Protein 2DDU (pdb70)

CATH classification: 2.10.25.10 (+1 more: 2.60.120.260)

Organism: Mus musculus (NCBI:txid10090)

Solvent-accessible surface area: 14458 Å² total; per-residue (Å²): 147,108,14,138,69,35,39,0,0,3,0,50,0,19,4,32,94,42,84,144,52,30,67,102,2,24,0,38,0,24,27,0,54,82,35,32,178,45,69,136,48,4,55,148,14,11,31,26,58,32,92,48,196,59,11,94,56,160,85,66,98,12,34,45,32,5,26,20,36,4,13,30,22,59,124,142,29,69,24,26,15,24,5,25,198,82,11,24,81,58,128,5,138,38,78,41,36,22,148,109,49,115,54,25,58,83,13,66,70,55,1,63,69,7,50,75,46,0,24,9,18,4,13,2,58,84,15,92,20,132,40,45,178,41,55,81,78,41,190,36,17,2,77,35,90,89,125,40,112,44,68,9,104,10,92,1,78,37,206,56,20,122,20,20,117,56,36,8,18,14,84,26,13,82,15,4,33,88,15,54,55,44,106,0,0,15,0,58,15,70,1,52,7,2,0,32,0,32,13,0,25,0,134,103,2,94,24,0,41,0,50,0,6,0,0,7,118,123,55,44,156,66,0,56,105,5,165,44,147,26,1,2,0,0,0,1,17,0,57,19,22,19,26,76,23,64,96,26,84,82,4,53,26,70,62,21,24,97,48,83,84,15,59,7,116,10,48,194,97,0,64,30,74,32,0,0,0,3,0,4,3,6,42,51,2,74,121,6,0,22,0,0,0,0,13,0,46,0,15,148,149

B-factor: mean 50.89, std 20.88, range [16.43, 87.49]

Structure (mmCIF, N/CA/C/O backbone):
data_2DDU
#
_entry.id   2DDU
#
_cell.length_a   129.932
_cell.length_b   129.932
_cell.length_c   122.485
_cell.angle_alpha   90.00
_cell.angle_beta   90.00
_cell.angle_gamma   120.00
#
_symmetry.space_group_name_H-M   'H 3 2'
#
loop_
_entity.id
_entity.type
_entity.pdbx_description
1 polymer reelin
2 non-polymer 'CALCIUM ION'
3 non-polymer 'CHLORIDE ION'
4 non-polymer 'MAGNESIUM ION'
5 water water
#
loop_
_atom_site.group_PDB
_atom_site.id
_atom_site.type_symbol
_atom_site.label_atom_id
_atom_site.label_alt_id
_atom_site.label_comp_id
_atom_site.label_asym_id
_atom_site.label_entity_id
_atom_site.label_seq_id
_atom_site.pdbx_PDB_ins_code
_atom_site.Cartn_x
_atom_site.Cartn_y
_atom_site.Cartn_z
_atom_site.occupancy
_atom_site.B_iso_or_equiv
_atom_site.auth_seq_id
_atom_site.auth_comp_id
_atom_site.auth_asym_id
_atom_site.auth_atom_id
_atom_site.pdbx_PDB_model_num
ATOM 1 N N . LEU A 1 75 ? 1.023 11.621 6.148 1.00 84.00 1294 LEU A N 1
ATOM 2 C CA . LEU A 1 75 ? 0.630 12.390 4.926 1.00 84.03 1294 LEU A CA 1
ATOM 3 C C . LEU A 1 75 ? 1.800 13.148 4.300 1.00 83.90 1294 LEU A C 1
ATOM 4 O O . LEU A 1 75 ? 2.662 13.670 5.005 1.00 83.82 1294 LEU A O 1
ATOM 9 N N . THR A 1 76 ? 1.809 13.203 2.970 1.00 83.87 1295 THR A N 1
ATOM 10 C CA . THR A 1 76 ? 2.842 13.914 2.213 1.00 83.78 1295 THR A CA 1
ATOM 11 C C . THR A 1 76 ? 2.548 15.413 2.147 1.00 83.65 1295 THR A C 1
ATOM 12 O O . THR A 1 76 ? 1.412 15.824 1.896 1.00 83.75 1295 THR A O 1
ATOM 16 N N . LEU A 1 77 ? 3.582 16.217 2.381 1.00 83.44 1296 LEU A N 1
ATOM 17 C CA . LEU A 1 77 ? 3.455 17.672 2.456 1.00 83.14 1296 LEU A CA 1
ATOM 18 C C . LEU A 1 77 ? 4.412 18.367 1.500 1.00 82.77 1296 LEU A C 1
ATOM 19 O O . LEU A 1 77 ? 5.543 17.918 1.311 1.00 82.83 1296 LEU A O 1
ATOM 24 N N . LYS A 1 78 ? 3.957 19.468 0.908 1.00 82.32 1297 LYS A N 1
ATOM 25 C CA . LYS A 1 78 ? 4.822 20.335 0.102 1.00 81.96 1297 LYS A CA 1
ATOM 26 C C . LYS A 1 78 ? 5.037 21.658 0.842 1.00 81.38 1297 LYS A C 1
ATOM 27 O O . LYS A 1 78 ? 4.176 22.062 1.620 1.00 81.53 1297 LYS A O 1
ATOM 33 N N . PRO A 1 79 ? 6.183 22.333 0.608 1.00 80.68 1298 PRO A N 1
ATOM 34 C CA . PRO A 1 79 ? 6.586 23.509 1.389 1.00 80.00 1298 PRO A CA 1
ATOM 35 C C . PRO A 1 79 ? 5.454 24.447 1.831 1.00 79.28 1298 PRO A C 1
ATOM 36 O O . PRO A 1 79 ? 5.031 24.378 2.983 1.00 79.34 1298 PRO A O 1
ATOM 40 N N . GLY A 1 80 ? 4.959 25.299 0.936 1.00 78.45 1299 GLY A N 1
ATOM 41 C CA . GLY A 1 80 ? 4.000 26.349 1.314 1.00 77.00 1299 GLY A CA 1
ATOM 42 C C . GLY A 1 80 ? 2.619 25.906 1.776 1.00 75.98 1299 GLY A C 1
ATOM 43 O O . GLY A 1 80 ? 1.693 26.718 1.834 1.00 75.86 1299 GLY A O 1
ATOM 44 N N . TYR A 1 81 ? 2.482 24.621 2.103 1.00 75.00 1300 TYR A N 1
ATOM 45 C CA . TYR A 1 81 ? 1.240 24.054 2.625 1.00 74.09 1300 TYR A CA 1
ATOM 46 C C . TYR A 1 81 ? 0.875 24.660 3.975 1.00 73.34 1300 TYR A C 1
ATOM 47 O O . TYR A 1 81 ? 1.651 25.410 4.565 1.00 73.24 1300 TYR A O 1
ATOM 56 N N . VAL A 1 82 ? -0.307 24.315 4.467 1.00 72.42 1301 VAL A N 1
ATOM 57 C CA . VAL A 1 82 ? -0.823 24.924 5.675 1.00 71.66 1301 VAL A CA 1
ATOM 58 C C . VAL A 1 82 ? -1.442 23.889 6.620 1.00 71.27 1301 VAL A C 1
ATOM 59 O O . VAL A 1 82 ? -2.152 22.979 6.188 1.00 71.09 1301 VAL A O 1
ATOM 63 N N . LEU A 1 83 ? -1.135 24.029 7.908 1.00 70.64 1302 LEU A N 1
ATOM 64 C CA . LEU A 1 83 ? -1.680 23.182 8.963 1.00 70.14 1302 LEU A CA 1
ATOM 65 C C . LEU A 1 83 ? -2.654 24.012 9.803 1.00 70.14 1302 LEU A C 1
ATOM 66 O O . LEU A 1 83 ? -2.287 25.067 10.328 1.00 69.95 1302 LEU A O 1
ATOM 71 N N . GLN A 1 84 ? -3.892 23.535 9.924 1.00 70.16 1303 GLN A N 1
ATOM 72 C CA . GLN A 1 84 ? -4.935 24.254 10.665 1.00 70.52 1303 GLN A CA 1
ATOM 73 C C . GLN A 1 84 ? -5.673 23.367 11.665 1.00 70.92 1303 GLN A C 1
ATOM 74 O O . GLN A 1 84 ? -5.866 22.180 11.413 1.00 70.84 1303 GLN A O 1
ATOM 80 N N . PHE A 1 85 ? -6.079 23.959 12.790 1.00 71.50 1304 PHE A N 1
ATOM 81 C CA . PHE A 1 85 ? -6.887 23.284 13.822 1.00 72.15 1304 PHE A CA 1
ATOM 82 C C . PHE A 1 85 ? -7.479 24.275 14.826 1.00 72.94 1304 PHE A C 1
ATOM 83 O O . PHE A 1 85 ? -7.091 25.446 14.852 1.00 72.96 1304 PHE A O 1
ATOM 91 N N . LYS A 1 86 ? -8.421 23.798 15.640 1.00 73.88 1305 LYS A N 1
ATOM 92 C CA . LYS A 1 86 ? -8.991 24.585 16.740 1.00 74.87 1305 LYS A CA 1
ATOM 93 C C . LYS A 1 86 ? -8.602 23.924 18.062 1.00 75.58 1305 LYS A C 1
ATOM 94 O O . LYS A 1 86 ? -8.374 22.713 18.109 1.00 75.63 1305 LYS A O 1
ATOM 100 N N . LEU A 1 87 ? -8.526 24.717 19.130 1.00 76.61 1306 LEU A N 1
ATOM 101 C CA . LEU A 1 87 ? -8.092 24.210 20.432 1.00 77.58 130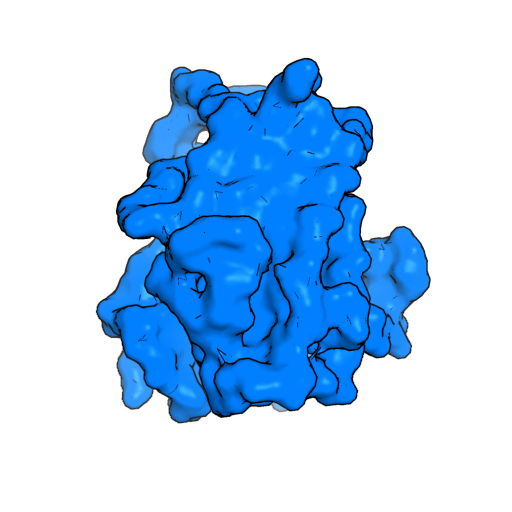6 LEU A CA 1
ATOM 102 C C . LEU A 1 87 ? -8.811 24.875 21.610 1.00 78.38 1306 LEU A C 1
ATOM 103 O O . LEU A 1 87 ? -8.863 26.107 21.712 1.00 78.53 1306 LEU A O 1
ATOM 108 N N . ASN A 1 88 ? -9.365 24.042 22.488 1.00 79.35 1307 ASN A N 1
ATOM 109 C CA . ASN A 1 88 ? -9.903 24.473 23.780 1.00 80.20 1307 ASN A CA 1
ATOM 110 C C . ASN A 1 88 ? -9.507 23.423 24.812 1.00 80.79 1307 ASN A C 1
ATOM 111 O O . ASN A 1 88 ? -9.958 22.281 24.743 1.00 81.07 1307 ASN A O 1
ATOM 116 N N . ILE A 1 89 ? -8.650 23.806 25.755 1.00 81.53 1308 ILE A N 1
ATOM 117 C CA . ILE A 1 89 ? -8.111 22.856 26.732 1.00 82.23 1308 ILE A CA 1
ATOM 118 C C . ILE A 1 89 ? -9.126 22.519 27.836 1.00 82.68 1308 ILE A C 1
ATOM 119 O O . ILE A 1 89 ? -9.362 21.342 28.136 1.00 82.73 1308 ILE A O 1
ATOM 124 N N . GLY A 1 90 ? -9.736 23.546 28.422 1.00 83.12 1309 GLY A N 1
ATOM 125 C CA . GLY A 1 90 ? -10.726 23.335 29.476 1.00 83.59 1309 GLY A CA 1
ATOM 126 C C . GLY A 1 90 ? -11.378 24.603 29.990 1.00 83.88 1309 GLY A C 1
ATOM 127 O O . GLY A 1 90 ? -11.603 24.743 31.194 1.00 83.84 1309 GLY A O 1
ATOM 128 N N . CYS A 1 91 ? -11.675 25.524 29.074 1.00 84.21 1310 CYS A N 1
ATOM 129 C CA . CYS A 1 91 ? -12.379 26.772 29.387 1.00 84.62 1310 CYS A CA 1
ATOM 130 C C . CYS A 1 91 ? -11.879 27.421 30.683 1.00 84.96 1310 CYS A C 1
ATOM 131 O O . CYS A 1 91 ? -12.671 27.933 31.484 1.00 85.01 1310 CYS A O 1
ATOM 134 N N . THR A 1 92 ? -10.560 27.398 30.874 1.00 85.31 1311 THR A N 1
ATOM 135 C CA . THR A 1 92 ? -9.936 27.944 32.078 1.00 85.66 1311 THR A CA 1
ATOM 136 C C . THR A 1 92 ? -9.178 29.236 31.785 1.00 85.81 1311 THR A C 1
ATOM 137 O O . THR A 1 92 ? -8.482 29.344 30.769 1.00 85.85 1311 THR A O 1
ATOM 141 N N . SER A 1 93 ? -9.332 30.213 32.675 1.00 85.94 1312 SER A N 1
ATOM 142 C CA . SER A 1 93 ? -8.471 31.389 32.696 1.00 86.12 1312 SER A CA 1
ATOM 143 C C . SER A 1 93 ? -7.236 31.100 33.538 1.00 86.11 1312 SER A C 1
ATOM 144 O O . SER A 1 93 ? -6.192 31.728 33.356 1.00 86.07 1312 SER A O 1
ATOM 147 N N . GLN A 1 94 ? -7.371 30.145 34.457 1.00 86.14 1313 GLN A N 1
ATOM 148 C CA . GLN A 1 94 ? -6.284 29.762 35.357 1.00 86.21 1313 GLN A CA 1
ATOM 149 C C . GLN A 1 94 ? -5.227 28.916 34.652 1.00 85.98 1313 GLN A C 1
ATOM 150 O O . GLN A 1 94 ? -5.545 27.994 33.901 1.00 85.95 1313 GLN A O 1
ATOM 156 N N . PHE A 1 95 ? -3.968 29.247 34.915 1.00 85.87 1314 PHE A N 1
ATOM 157 C CA . PHE A 1 95 ? -2.828 28.592 34.291 1.00 85.61 1314 PHE A CA 1
ATOM 158 C C . PHE A 1 95 ? -2.429 27.336 35.050 1.00 85.57 1314 PHE A C 1
ATOM 159 O O . PHE A 1 95 ? -2.596 27.249 36.271 1.00 85.46 1314 PHE A O 1
ATOM 167 N N . SER A 1 96 ? -1.900 26.366 34.311 1.00 85.48 1315 SER A N 1
ATOM 168 C CA . SER A 1 96 ? -1.254 25.209 34.910 1.00 85.48 1315 SER A CA 1
ATOM 169 C C . SER A 1 96 ? 0.049 24.881 34.183 1.00 85.40 1315 SER A C 1
ATOM 170 O O . SER A 1 96 ? 0.105 24.860 32.951 1.00 85.37 1315 SER A O 1
ATOM 173 N N . SER A 1 97 ? 1.100 24.651 34.966 1.00 85.42 1316 SER A N 1
ATOM 174 C CA . SER A 1 97 ? 2.403 24.266 34.431 1.00 85.34 1316 SER A CA 1
ATOM 175 C C . SER A 1 97 ? 2.501 22.746 34.325 1.00 85.19 1316 SER A C 1
ATOM 176 O O . SER A 1 97 ? 3.487 22.216 33.801 1.00 85.20 1316 SER A O 1
ATOM 179 N N . THR A 1 98 ? 1.470 22.059 34.824 1.00 84.78 1317 THR A N 1
ATOM 180 C CA . THR A 1 98 ? 1.439 20.596 34.861 1.00 84.38 1317 THR A CA 1
ATOM 181 C C . THR A 1 98 ? 1.556 19.980 33.469 1.00 83.96 1317 THR A C 1
ATOM 182 O O . THR A 1 98 ? 2.455 19.166 33.218 1.00 84.10 1317 THR A O 1
ATOM 186 N N . ALA A 1 99 ? 0.662 20.381 32.564 1.00 83.19 1318 ALA A N 1
ATOM 187 C CA . ALA A 1 99 ? 0.582 19.746 31.252 1.00 82.43 1318 ALA A CA 1
ATOM 188 C C . ALA A 1 99 ? 0.065 20.673 30.148 1.00 81.77 1318 ALA A C 1
ATOM 189 O O . ALA A 1 99 ? -1.150 20.842 29.996 1.00 81.78 1318 ALA A O 1
ATOM 191 N N . PRO A 1 100 ? 0.989 21.286 29.383 1.00 81.04 1319 PRO A N 1
ATOM 192 C CA . PRO A 1 100 ? 0.585 22.013 28.187 1.00 80.36 1319 PRO A CA 1
ATOM 193 C C . PRO A 1 100 ? 0.460 21.076 26.984 1.00 79.66 1319 PRO A C 1
ATOM 194 O O . PRO A 1 100 ? 1.049 19.995 26.976 1.00 79.59 1319 PRO A O 1
ATOM 198 N N . VAL A 1 101 ? -0.305 21.494 25.981 1.00 78.99 1320 VAL A N 1
ATOM 199 C CA . VAL A 1 101 ? -0.429 20.737 24.739 1.00 78.36 1320 VAL A CA 1
ATOM 200 C C . VAL A 1 101 ? 0.753 21.047 23.816 1.00 78.09 1320 VAL A C 1
ATOM 201 O O . VAL A 1 101 ? 0.923 22.187 23.372 1.00 78.03 1320 VAL A O 1
ATOM 205 N N . LEU A 1 102 ? 1.567 20.033 23.538 1.00 77.59 1321 LEU A N 1
ATOM 206 C CA . LEU A 1 102 ? 2.680 20.179 22.605 1.00 77.27 1321 LEU A CA 1
ATOM 207 C C . LEU A 1 102 ? 2.276 19.725 21.206 1.00 77.14 1321 LEU A C 1
ATOM 208 O O . LEU A 1 102 ? 1.898 18.570 21.009 1.00 77.11 1321 LEU A O 1
ATOM 213 N N . LEU A 1 103 ? 2.349 20.632 20.238 1.00 76.81 1322 LEU A N 1
ATOM 214 C CA . LEU A 1 103 ? 2.151 20.246 18.850 1.00 76.68 1322 LEU A CA 1
ATOM 215 C C . LEU A 1 103 ? 3.491 19.841 18.263 1.00 76.78 1322 LEU A C 1
ATOM 216 O O . LEU A 1 103 ? 4.367 20.679 18.034 1.00 76.58 1322 LEU A O 1
ATOM 221 N N . GLN A 1 104 ? 3.635 18.540 18.035 1.00 77.06 1323 GLN A N 1
ATOM 222 C CA . GLN A 1 104 ? 4.886 17.964 17.559 1.00 77.44 1323 GLN A CA 1
ATOM 223 C C . GLN A 1 104 ? 4.682 17.242 16.234 1.00 77.66 1323 GLN A C 1
ATOM 224 O O . GLN A 1 104 ? 3.557 16.881 15.882 1.00 77.50 1323 GLN A O 1
ATOM 230 N N . TYR A 1 105 ? 5.772 17.036 15.502 1.00 78.02 1324 TYR A N 1
ATOM 231 C CA . TYR A 1 105 ? 5.717 16.281 14.259 1.00 78.84 1324 TYR A CA 1
ATOM 232 C C . TYR A 1 105 ? 6.640 15.053 14.262 1.00 79.42 1324 TYR A C 1
ATOM 233 O O . TYR A 1 105 ? 7.453 14.874 15.173 1.00 79.44 1324 TYR A O 1
ATOM 242 N N . SER A 1 106 ? 6.492 14.209 13.246 1.00 80.18 1325 SER A N 1
ATOM 243 C CA . SER A 1 106 ? 7.291 12.998 13.122 1.00 81.05 1325 SER A CA 1
ATOM 244 C C . SER A 1 106 ? 7.549 12.697 11.655 1.00 81.54 1325 SER A C 1
ATOM 245 O O . SER A 1 106 ? 6.611 12.457 10.890 1.00 81.62 1325 SER A O 1
ATOM 248 N N . HIS A 1 107 ? 8.821 12.730 11.268 1.00 82.24 1326 HIS A N 1
ATOM 249 C CA . HIS A 1 107 ? 9.224 12.406 9.901 1.00 82.95 1326 HIS A CA 1
ATOM 250 C C . HIS A 1 107 ? 9.431 10.905 9.717 1.00 83.25 1326 HIS A C 1
ATOM 251 O O . HIS A 1 107 ? 9.097 10.351 8.665 1.00 83.28 1326 HIS A O 1
ATOM 258 N N . ASP A 1 108 ? 9.990 10.263 10.746 1.00 83.61 1327 ASP A N 1
ATOM 259 C CA . ASP A 1 108 ? 10.164 8.807 10.788 1.00 83.81 1327 ASP A CA 1
ATOM 260 C C . ASP A 1 108 ? 8.924 8.095 11.352 1.00 83.85 1327 ASP A C 1
ATOM 261 O O . ASP A 1 108 ? 8.999 6.951 11.806 1.00 83.79 1327 ASP A O 1
ATOM 266 N N . ALA A 1 109 ? 7.793 8.803 11.321 1.00 83.97 1328 ALA A N 1
ATOM 267 C CA . ALA A 1 109 ? 6.457 8.268 11.628 1.00 83.90 1328 ALA A CA 1
ATOM 268 C C . ALA A 1 109 ? 6.345 7.407 12.897 1.00 83.84 1328 ALA A C 1
ATOM 269 O O . ALA A 1 109 ? 5.997 6.226 12.818 1.00 83.94 1328 ALA A O 1
ATOM 271 N N . GLY A 1 110 ? 6.634 8.000 14.057 1.00 83.76 1329 GLY A N 1
ATOM 272 C CA . GLY A 1 110 ? 6.441 7.311 15.336 1.00 83.59 1329 GLY A CA 1
ATOM 273 C C . GLY A 1 110 ? 7.427 7.570 16.466 1.00 83.47 1329 GLY A C 1
ATOM 274 O O . GLY A 1 110 ? 7.043 8.086 17.517 1.00 83.42 1329 GLY A O 1
ATOM 275 N N . MET A 1 111 ? 8.693 7.210 16.261 1.00 83.33 1330 MET A N 1
ATOM 276 C CA . MET A 1 111 ? 9.671 7.156 17.364 1.00 83.23 1330 MET A CA 1
ATOM 277 C C . MET A 1 111 ? 10.381 8.458 17.733 1.00 82.75 1330 MET A C 1
ATOM 278 O O . MET A 1 111 ? 10.791 8.629 18.887 1.00 82.77 1330 MET A O 1
ATOM 283 N N . SER A 1 112 ? 10.538 9.363 16.766 1.00 82.08 1331 SER A N 1
ATOM 284 C CA . SER A 1 112 ? 11.151 10.672 17.031 1.00 81.40 1331 SER A CA 1
ATOM 285 C C . SER A 1 112 ? 10.143 11.823 16.910 1.00 80.84 1331 SER A C 1
ATOM 286 O O . SER A 1 112 ? 9.370 11.890 15.948 1.00 80.81 1331 SER A O 1
ATOM 289 N N . TRP A 1 113 ? 10.163 12.721 17.893 1.00 80.05 1332 TRP A N 1
ATOM 290 C CA . TRP A 1 113 ? 9.258 13.868 17.915 1.00 79.15 1332 TRP A CA 1
ATOM 291 C C . TRP A 1 113 ? 9.988 15.197 18.138 1.00 78.30 1332 TRP A C 1
ATOM 292 O O . TRP A 1 113 ? 10.736 15.354 19.108 1.00 78.24 1332 TRP A O 1
ATOM 303 N N . PHE A 1 114 ? 9.763 16.138 17.219 1.00 77.13 1333 PHE A N 1
ATOM 304 C CA . PHE A 1 114 ? 10.181 17.537 17.364 1.00 75.89 1333 PHE A CA 1
ATOM 305 C C . PHE A 1 114 ? 8.946 18.456 17.338 1.00 74.75 1333 PHE A C 1
ATOM 306 O O . PHE A 1 114 ? 7.927 18.115 16.731 1.00 74.52 1333 PHE A O 1
ATOM 314 N N . LEU A 1 115 ? 9.044 19.618 17.984 1.00 73.17 1334 LEU A N 1
ATOM 315 C CA . LEU A 1 115 ? 7.992 20.638 17.907 1.00 71.65 1334 LEU A CA 1
ATOM 316 C C . LEU A 1 115 ? 7.892 21.182 16.484 1.00 70.61 1334 LEU A C 1
ATOM 317 O O . LEU A 1 115 ? 8.913 21.378 15.820 1.00 70.48 1334 LEU A O 1
ATOM 322 N N . VAL A 1 116 ? 6.661 21.411 16.025 1.00 69.42 1335 VAL A N 1
ATOM 323 C CA . VAL A 1 116 ? 6.397 21.981 14.692 1.00 68.27 1335 VAL A CA 1
ATOM 324 C C . VAL A 1 116 ? 7.141 23.307 14.524 1.00 67.60 1335 VAL A C 1
ATOM 325 O O . VAL A 1 116 ? 7.770 23.555 13.489 1.00 67.43 1335 VAL A O 1
ATOM 329 N N . LYS A 1 117 ? 7.062 24.147 15.553 1.00 66.75 1336 LYS A N 1
ATOM 330 C CA . LYS A 1 117 ? 7.923 25.317 15.668 1.00 65.98 1336 LYS A CA 1
ATOM 331 C C . LYS A 1 117 ? 8.615 25.280 17.025 1.00 65.38 1336 LYS A C 1
ATOM 332 O O . LYS A 1 117 ? 7.960 25.183 18.061 1.00 65.02 1336 LYS A O 1
ATOM 338 N N . GLU A 1 118 ? 9.943 25.339 17.002 1.00 65.06 1337 GLU A N 1
ATOM 339 C CA . GLU A 1 118 ? 10.751 25.431 18.214 1.00 64.98 1337 GLU A CA 1
ATOM 340 C C . GLU A 1 118 ? 10.624 26.846 18.782 1.00 64.22 1337 GLU A C 1
ATOM 341 O O . GLU A 1 118 ? 10.748 27.070 19.995 1.00 64.14 1337 GLU A O 1
ATOM 347 N N . GLY A 1 119 ? 10.356 27.790 17.886 1.00 63.35 1338 GLY A N 1
ATOM 348 C CA . GLY A 1 119 ? 10.351 29.196 18.227 1.00 62.50 1338 GLY A CA 1
ATOM 349 C C . GLY A 1 119 ? 11.579 29.874 17.663 1.00 61.56 1338 GLY A C 1
ATOM 350 O O . GLY A 1 119 ? 12.700 29.406 17.852 1.00 61.74 1338 GLY A O 1
ATOM 351 N N . CYS A 1 120 ? 11.360 30.968 16.948 1.00 60.83 1339 CYS A N 1
ATOM 352 C CA . CYS A 1 120 ? 12.452 31.788 16.454 1.00 59.99 1339 CYS A CA 1
ATOM 353 C C . CYS A 1 120 ? 12.515 33.062 17.295 1.00 58.81 1339 CYS A C 1
ATOM 354 O O . CYS A 1 120 ? 11.666 33.943 17.170 1.00 57.74 1339 CYS A O 1
ATOM 357 N N . PHE A 1 121 ? 13.522 33.123 18.165 1.00 57.77 1340 PHE A N 1
ATOM 358 C CA . PHE A 1 121 ? 13.617 34.127 19.229 1.00 57.02 1340 PHE A CA 1
ATOM 359 C C . PHE A 1 121 ? 14.783 35.103 18.982 1.00 57.27 1340 PHE A C 1
ATOM 360 O O . PHE A 1 121 ? 15.718 34.764 18.257 1.00 56.67 1340 PHE A O 1
ATOM 368 N N . PRO A 1 122 ? 14.740 36.311 19.589 1.00 57.62 1341 PRO A N 1
ATOM 369 C CA . PRO A 1 122 ? 15.833 37.292 19.438 1.00 58.35 1341 PRO A CA 1
ATOM 370 C C . PRO A 1 122 ? 17.247 36.702 19.612 1.00 59.20 1341 PRO A C 1
ATOM 371 O O . PRO A 1 122 ? 18.160 37.069 18.867 1.00 58.95 1341 PRO A O 1
ATOM 375 N N . ALA A 1 123 ? 17.409 35.803 20.585 1.00 60.04 1342 ALA A N 1
ATOM 376 C CA . ALA A 1 123 ? 18.708 35.195 20.884 1.00 61.44 1342 ALA A CA 1
ATOM 377 C C . ALA A 1 123 ? 19.054 33.971 20.015 1.00 62.25 1342 ALA A C 1
ATOM 378 O O . ALA A 1 123 ? 20.218 33.579 19.941 1.00 62.34 1342 ALA A O 1
ATOM 380 N N . SER A 1 124 ? 18.048 33.382 19.367 1.00 63.57 1343 SER A N 1
ATOM 381 C CA . SER A 1 124 ? 18.226 32.175 18.548 1.00 64.90 1343 SER A CA 1
ATOM 382 C C . SER A 1 124 ? 19.185 32.405 17.378 1.00 65.99 1343 SER A C 1
ATOM 383 O O . SER A 1 124 ? 19.184 33.478 16.758 1.00 65.81 1343 SER A O 1
ATOM 386 N N . ALA A 1 125 ? 20.008 31.394 17.099 1.00 67.32 1344 ALA A N 1
ATOM 387 C CA . ALA A 1 125 ? 20.934 31.409 15.960 1.00 68.53 1344 ALA A CA 1
ATOM 388 C C . ALA A 1 125 ? 21.303 29.991 15.519 1.00 69.41 1344 ALA A C 1
ATOM 389 O O . ALA A 1 125 ? 22.459 29.563 15.649 1.00 69.66 1344 ALA A O 1
ATOM 391 N N . GLY A 1 126 ? 20.305 29.269 15.009 1.00 70.17 1345 GLY A N 1
ATOM 392 C CA . GLY A 1 126 ? 20.505 27.941 14.432 1.00 71.18 1345 GLY A CA 1
ATOM 393 C C . GLY A 1 126 ? 20.159 27.939 12.954 1.00 71.75 1345 GLY A C 1
ATOM 394 O O . GLY A 1 126 ? 20.614 28.805 12.206 1.00 71.93 1345 GLY A O 1
ATOM 395 N N . LYS A 1 127 ? 19.355 26.959 12.539 1.00 72.29 1346 LYS A N 1
ATOM 396 C CA . LYS A 1 127 ? 18.863 26.870 11.158 1.00 72.69 1346 LYS A CA 1
ATOM 397 C C . LYS A 1 127 ? 17.373 27.182 11.100 1.00 72.50 1346 LYS A C 1
ATOM 398 O O . LYS A 1 127 ? 16.602 26.727 11.953 1.00 72.77 1346 LYS A O 1
ATOM 404 N N . GLY A 1 128 ? 16.973 27.951 10.089 1.00 72.26 1347 GLY A N 1
ATOM 405 C CA . GLY A 1 128 ? 15.587 28.411 9.966 1.00 71.74 1347 GLY A CA 1
ATOM 406 C C . GLY A 1 128 ? 15.270 29.607 10.852 1.00 71.38 1347 GLY A C 1
ATOM 407 O O . GLY A 1 128 ? 14.103 29.973 11.005 1.00 71.33 1347 GLY A O 1
ATOM 408 N N . CYS A 1 129 ? 16.310 30.208 11.438 1.00 70.75 1348 CYS A N 1
ATOM 409 C CA . CYS A 1 129 ? 16.180 31.395 12.294 1.00 70.72 1348 CYS A CA 1
ATOM 410 C C . CYS A 1 129 ? 17.540 32.081 12.453 1.00 70.91 1348 CYS A C 1
ATOM 411 O O . CYS A 1 129 ? 18.132 32.094 13.541 1.00 71.13 1348 CYS A O 1
ATOM 414 N N . GLU A 1 130 ? 18.031 32.646 11.353 1.00 71.14 1349 GLU A N 1
ATOM 415 C CA . GLU A 1 130 ? 19.350 33.285 11.325 1.00 71.36 1349 GLU A CA 1
ATOM 416 C C . GLU A 1 130 ? 19.378 34.566 10.481 1.00 70.90 1349 GLU A C 1
ATOM 417 O O . GLU A 1 130 ? 18.687 34.669 9.461 1.00 70.91 1349 GLU A O 1
ATOM 423 N N . GLY A 1 131 ? 20.176 35.535 10.926 1.00 70.40 1350 GLY A N 1
ATOM 424 C CA . GLY A 1 131 ? 20.419 36.767 10.173 1.00 69.72 1350 GLY A CA 1
ATOM 425 C C . GLY A 1 131 ? 19.198 37.639 9.933 1.00 69.19 1350 GLY A C 1
ATOM 426 O O . GLY A 1 131 ? 18.366 37.815 10.822 1.00 69.23 1350 GLY A O 1
ATOM 427 N N . ASN A 1 132 ? 19.094 38.177 8.718 1.00 68.62 1351 ASN A N 1
ATOM 428 C CA . ASN A 1 132 ? 18.048 39.145 8.381 1.00 67.95 1351 ASN A CA 1
ATOM 429 C C . ASN A 1 132 ? 16.854 38.559 7.607 1.00 67.46 1351 ASN A C 1
ATOM 430 O O . ASN A 1 132 ? 16.037 39.301 7.058 1.00 67.37 1351 ASN A O 1
ATOM 435 N N . SER A 1 133 ? 16.770 37.230 7.568 1.00 66.94 1352 SER A N 1
ATOM 436 C CA . SER A 1 133 ? 15.666 36.522 6.908 1.00 66.39 1352 SER A CA 1
ATOM 437 C C . SER A 1 133 ? 14.690 35.909 7.923 1.00 65.74 1352 SER A C 1
ATOM 438 O O . SER A 1 133 ? 13.626 35.396 7.550 1.00 65.99 1352 SER A O 1
ATOM 441 N N . ARG A 1 134 ? 15.069 35.964 9.199 1.00 64.41 1353 ARG A N 1
ATOM 442 C CA . ARG A 1 134 ? 14.309 35.365 10.298 1.00 63.08 1353 ARG A CA 1
ATOM 443 C C . ARG A 1 134 ? 12.921 35.990 10.484 1.00 61.76 1353 ARG A C 1
ATOM 444 O O . ARG A 1 134 ? 12.745 37.204 10.330 1.00 61.62 1353 ARG A O 1
ATOM 452 N N . GLU A 1 135 ? 11.942 35.155 10.813 1.00 60.02 1354 GLU A N 1
ATOM 453 C CA . GLU A 1 135 ? 10.623 35.643 11.232 1.00 58.44 1354 GLU A CA 1
ATOM 454 C C . GLU A 1 135 ? 10.387 35.219 12.674 1.00 56.53 1354 GLU A C 1
ATOM 455 O O . GLU A 1 135 ? 10.152 34.034 12.942 1.00 56.25 1354 GLU A O 1
ATOM 461 N N . LEU A 1 136 ? 10.474 36.176 13.601 1.00 54.16 1355 LEU A N 1
ATOM 462 C CA . LEU A 1 136 ? 10.380 35.861 15.032 1.00 52.08 1355 LEU A CA 1
ATOM 463 C C . LEU A 1 136 ? 9.025 35.240 15.328 1.00 50.75 1355 LEU A C 1
ATOM 464 O O . LEU A 1 136 ? 7.983 35.775 14.934 1.00 49.33 1355 LEU A O 1
ATOM 469 N N . SER A 1 137 ? 9.051 34.089 15.995 1.00 49.74 1356 SER A N 1
ATOM 470 C CA . SER A 1 137 ? 7.870 33.228 16.064 1.00 49.30 1356 SER A CA 1
ATOM 471 C C . SER A 1 137 ? 7.794 32.334 17.303 1.00 48.53 1356 SER A C 1
ATOM 472 O O . SER A 1 137 ? 8.805 31.834 17.788 1.00 47.73 1356 SER A O 1
ATOM 475 N N . GLU A 1 138 ? 6.565 32.154 17.786 1.00 47.96 1357 GLU A N 1
ATOM 476 C CA . GLU A 1 138 ? 6.258 31.400 18.993 1.00 48.29 1357 GLU A CA 1
ATOM 477 C C . GLU A 1 138 ? 6.419 29.899 18.772 1.00 47.87 1357 GLU A C 1
ATOM 478 O O . GLU A 1 138 ? 6.214 29.407 17.659 1.00 46.88 1357 GLU A O 1
ATOM 484 N N . PRO A 1 139 ? 6.769 29.162 19.837 1.00 48.21 1358 PRO A N 1
ATOM 485 C CA . PRO A 1 139 ? 6.767 27.706 19.706 1.00 48.58 1358 PRO A CA 1
ATOM 486 C C . PRO A 1 139 ? 5.338 27.177 19.595 1.00 48.82 1358 PRO A C 1
ATOM 487 O O . PRO A 1 139 ? 4.396 27.841 20.030 1.00 48.50 1358 PRO A O 1
ATOM 491 N N . THR A 1 140 ? 5.183 25.996 19.007 1.00 49.79 1359 THR A N 1
ATOM 492 C CA . THR A 1 140 ? 3.878 25.331 18.967 1.00 50.92 1359 THR A CA 1
ATOM 493 C C . THR A 1 140 ? 3.638 24.543 20.263 1.00 52.08 1359 THR A C 1
ATOM 494 O O . THR A 1 140 ? 3.511 23.306 20.260 1.00 52.13 1359 THR A O 1
ATOM 498 N N . VAL A 1 141 ? 3.605 25.291 21.368 1.00 53.08 1360 VAL A N 1
ATOM 499 C CA . VAL A 1 141 ? 3.365 24.774 22.717 1.00 54.20 1360 VAL A CA 1
ATOM 500 C C . VAL A 1 141 ? 2.220 25.589 23.313 1.00 55.17 1360 VAL A C 1
ATOM 501 O O . VAL A 1 141 ? 2.260 26.827 23.307 1.00 55.05 1360 VAL A O 1
ATOM 505 N N . TYR A 1 142 ? 1.200 24.897 23.817 1.00 56.16 1361 TYR A N 1
ATOM 506 C CA . TYR A 1 142 ? -0.058 25.539 24.190 1.00 57.61 1361 TYR A CA 1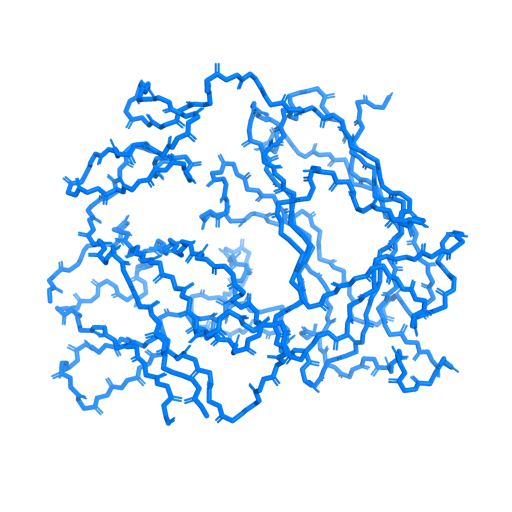
ATOM 507 C C . TYR A 1 142 ? -0.450 25.331 25.663 1.00 58.74 1361 TYR A C 1
ATOM 508 O O . TYR A 1 142 ? -0.967 24.279 26.043 1.00 58.83 1361 TYR A O 1
ATOM 517 N N . TYR A 1 143 ? -0.197 26.356 26.480 1.00 60.07 1362 TYR A N 1
ATOM 518 C CA . TYR A 1 143 ? -0.366 26.274 27.938 1.00 61.25 1362 TYR A CA 1
ATOM 519 C C . TYR A 1 143 ? -1.818 26.399 28.366 1.00 62.02 1362 TYR A C 1
ATOM 520 O O . TYR A 1 143 ? -2.535 27.302 27.916 1.00 61.95 1362 TYR A O 1
ATOM 529 N N . THR A 1 144 ? -2.237 25.485 29.245 1.00 63.00 1363 THR A N 1
ATOM 530 C CA . THR A 1 144 ? -3.571 25.531 29.852 1.00 63.99 1363 THR A CA 1
ATOM 531 C C . THR A 1 144 ? -3.794 26.874 30.557 1.00 64.11 1363 THR A C 1
ATOM 532 O O . THR A 1 144 ? -2.947 27.329 31.327 1.00 64.27 1363 THR A O 1
ATOM 536 N N . GLY A 1 145 ? -4.919 27.516 30.254 1.00 64.55 1364 GLY A N 1
ATOM 537 C CA . GLY A 1 145 ? -5.201 28.849 30.776 1.00 65.05 1364 GLY A CA 1
ATOM 538 C C . GLY A 1 145 ? -5.078 29.962 29.747 1.00 65.60 1364 GLY A C 1
ATOM 539 O O . GLY A 1 145 ? -5.677 31.034 29.909 1.00 65.80 1364 GLY A O 1
ATOM 540 N N . ASP A 1 146 ? -4.289 29.724 28.699 1.00 65.86 1365 ASP A N 1
ATOM 541 C CA . ASP A 1 146 ? -4.200 30.659 27.573 1.00 66.05 1365 ASP A CA 1
ATOM 542 C C . ASP A 1 146 ? -5.301 30.368 26.540 1.00 66.58 1365 ASP A C 1
ATOM 543 O O . ASP A 1 146 ? -5.513 31.149 25.617 1.00 66.41 1365 ASP A O 1
ATOM 548 N N . PHE A 1 147 ? -6.006 29.251 26.716 1.00 67.41 1366 PHE A N 1
ATOM 549 C CA . PHE A 1 147 ? -7.020 28.808 25.750 1.00 68.29 1366 PHE A CA 1
ATOM 550 C C . PHE A 1 147 ? -8.413 28.672 26.363 1.00 68.91 1366 PHE A C 1
ATOM 551 O O . PHE A 1 147 ? -8.983 27.573 26.425 1.00 69.06 1366 PHE A O 1
ATOM 559 N N . GLU A 1 148 ? -8.940 29.812 26.809 1.00 69.61 1367 GLU A N 1
ATOM 560 C CA . GLU A 1 148 ? -10.284 29.927 27.374 1.00 70.47 1367 GLU A CA 1
ATOM 561 C C . GLU A 1 148 ? -11.383 29.511 26.394 1.00 70.62 1367 GLU A C 1
ATOM 562 O O . GLU A 1 148 ? -12.198 28.640 26.699 1.00 70.78 1367 GLU A O 1
ATOM 568 N N . GLU A 1 149 ? -11.404 30.153 25.229 1.00 70.85 1368 GLU A N 1
ATOM 569 C CA . GLU A 1 149 ? -12.388 29.858 24.185 1.00 71.19 1368 GLU A CA 1
ATOM 570 C C . GLU A 1 149 ? -11.745 29.003 23.089 1.00 70.93 1368 GLU A C 1
ATOM 571 O O . GLU A 1 149 ? -10.572 28.626 23.196 1.00 71.15 1368 GLU A O 1
ATOM 577 N N . TRP A 1 150 ? -12.510 28.684 22.047 1.00 70.57 1369 TRP A N 1
ATOM 578 C CA . TRP A 1 150 ? -11.950 28.014 20.877 1.00 70.14 1369 TRP A CA 1
ATOM 579 C C . TRP A 1 150 ? -11.019 28.964 20.133 1.00 69.67 1369 TRP A C 1
ATOM 580 O O . TRP A 1 150 ? -11.370 30.119 19.865 1.00 69.67 1369 TRP A O 1
ATOM 591 N N . THR A 1 151 ? -9.828 28.472 19.813 1.00 69.01 1370 THR A N 1
ATOM 592 C CA . THR A 1 151 ? -8.818 29.277 19.138 1.00 68.39 1370 THR A CA 1
ATOM 593 C C . THR A 1 151 ? -8.265 28.527 17.930 1.00 67.80 1370 THR A C 1
ATOM 594 O O . THR A 1 151 ? -7.691 27.445 18.082 1.00 67.68 1370 THR A O 1
ATOM 598 N N . ARG A 1 152 ? -8.462 29.104 16.740 1.00 67.14 1371 ARG A N 1
ATOM 599 C CA . ARG A 1 152 ? -7.908 28.564 15.488 1.00 66.48 1371 ARG A CA 1
ATOM 600 C C . ARG A 1 152 ? -6.422 28.885 15.350 1.00 65.75 1371 ARG A C 1
ATOM 601 O O . ARG A 1 152 ? -6.013 30.044 15.440 1.00 65.76 1371 ARG A O 1
ATOM 609 N N . ILE A 1 153 ? -5.628 27.847 15.118 1.00 64.95 1372 ILE A N 1
ATOM 610 C CA . ILE A 1 153 ? -4.198 27.992 14.894 1.00 64.14 1372 ILE A CA 1
ATOM 611 C C . ILE A 1 153 ? -3.867 27.608 13.454 1.00 63.70 1372 ILE A C 1
ATOM 612 O O . ILE A 1 153 ? -4.226 26.525 12.994 1.00 63.53 1372 ILE A O 1
ATOM 617 N N . THR A 1 154 ? -3.210 28.520 12.742 1.00 63.24 1373 THR A N 1
ATOM 618 C CA . THR A 1 154 ? -2.850 28.316 11.337 1.00 62.98 1373 THR A CA 1
ATOM 619 C C . THR A 1 154 ? -1.344 28.472 11.124 1.00 63.09 1373 THR A C 1
ATOM 620 O O . THR A 1 154 ? -0.787 29.556 11.320 1.00 62.71 1373 THR A O 1
ATOM 624 N N . ILE A 1 155 ? -0.698 27.382 10.719 1.00 63.17 1374 ILE A N 1
ATOM 625 C CA . ILE A 1 155 ? 0.752 27.351 10.545 1.00 63.71 1374 ILE A CA 1
ATOM 626 C C . ILE A 1 155 ? 1.146 27.126 9.085 1.00 64.43 1374 ILE A C 1
ATOM 627 O O . ILE A 1 155 ? 0.736 26.140 8.462 1.00 64.02 1374 ILE A O 1
ATOM 632 N N . ALA A 1 156 ? 1.930 28.053 8.543 1.00 65.27 1375 ALA A N 1
ATOM 633 C CA . ALA A 1 156 ? 2.522 27.879 7.226 1.00 66.56 1375 ALA A CA 1
ATOM 634 C C . ALA A 1 156 ? 3.699 26.920 7.345 1.00 67.55 1375 ALA A C 1
ATOM 635 O O . ALA A 1 156 ? 4.692 27.224 8.011 1.00 67.63 1375 ALA A O 1
ATOM 637 N N . ILE A 1 157 ? 3.557 25.752 6.719 1.00 69.01 1376 ILE A N 1
ATOM 638 C CA . ILE A 1 157 ? 4.574 24.693 6.736 1.00 70.44 1376 ILE A CA 1
ATOM 639 C C . ILE A 1 157 ? 5.882 25.189 6.112 1.00 71.58 1376 ILE A C 1
ATOM 640 O O . ILE A 1 157 ? 5.921 25.497 4.921 1.00 71.65 1376 ILE A O 1
ATOM 645 N N . PRO A 1 158 ? 6.953 25.289 6.922 1.00 72.86 1377 PRO A N 1
ATOM 646 C CA . PRO A 1 158 ? 8.210 25.822 6.398 1.00 73.96 1377 PRO A CA 1
ATOM 647 C C . PRO A 1 158 ? 8.969 24.817 5.530 1.00 75.18 1377 PRO A C 1
ATOM 648 O O . PRO A 1 158 ? 8.752 23.606 5.648 1.00 75.25 1377 PRO A O 1
ATOM 652 N N . ARG A 1 159 ? 9.833 25.342 4.659 1.00 76.63 1378 ARG A N 1
ATOM 653 C CA . ARG A 1 159 ? 10.755 24.547 3.835 1.00 77.95 1378 ARG A CA 1
ATOM 654 C C . ARG A 1 159 ? 11.480 23.553 4.736 1.00 78.53 1378 ARG A C 1
ATOM 655 O O . ARG A 1 159 ? 11.463 22.340 4.499 1.00 78.63 1378 ARG A O 1
ATOM 663 N N . SER A 1 160 ? 12.088 24.110 5.784 1.00 79.26 1379 SER A N 1
ATOM 664 C CA . SER A 1 160 ? 12.739 23.392 6.880 1.00 79.97 1379 SER A CA 1
ATOM 665 C C . SER A 1 160 ? 12.196 21.982 7.205 1.00 80.41 1379 SER A C 1
ATOM 666 O O . SER A 1 160 ? 12.976 21.079 7.517 1.00 80.45 1379 SER A O 1
ATOM 669 N N . LEU A 1 161 ? 10.876 21.796 7.135 1.00 80.99 1380 LEU A N 1
ATOM 670 C CA . LEU A 1 161 ? 10.259 20.497 7.469 1.00 81.49 1380 LEU A CA 1
ATOM 671 C C . LEU A 1 161 ? 9.315 19.926 6.402 1.00 81.76 1380 LEU A C 1
ATOM 672 O O . LEU A 1 161 ? 8.444 19.102 6.706 1.00 81.64 1380 LEU A O 1
ATOM 677 N N . ALA A 1 162 ? 9.510 20.348 5.153 1.00 82.18 1381 ALA A N 1
ATOM 678 C CA . ALA A 1 162 ? 8.754 19.805 4.022 1.00 82.46 1381 ALA A CA 1
ATOM 679 C C . ALA A 1 162 ? 9.415 18.531 3.476 1.00 82.56 1381 ALA A C 1
ATOM 680 O O . ALA A 1 162 ? 9.461 18.312 2.264 1.00 82.68 1381 ALA A O 1
ATOM 682 N N . SER A 1 163 ? 9.906 17.689 4.385 1.00 82.72 1382 SER A N 1
ATOM 683 C CA . SER A 1 163 ? 10.726 16.529 4.030 1.00 82.86 1382 SER A CA 1
ATOM 684 C C . SER A 1 163 ? 9.905 15.345 3.516 1.00 82.92 1382 SER A C 1
ATOM 685 O O . SER A 1 163 ? 9.561 15.298 2.334 1.00 82.90 1382 SER A O 1
ATOM 688 N N . SER A 1 164 ? 9.608 14.392 4.400 1.00 83.05 1383 SER A N 1
ATOM 689 C CA . SER A 1 164 ? 8.858 13.187 4.033 1.00 83.18 1383 SER A CA 1
ATOM 690 C C . SER A 1 164 ? 7.471 13.196 4.674 1.00 83.23 1383 SER A C 1
ATOM 691 O O . SER A 1 164 ? 7.099 14.174 5.330 1.00 83.12 1383 SER A O 1
ATOM 694 N N . LYS A 1 165 ? 6.709 12.116 4.482 1.00 83.40 1384 LYS A N 1
ATOM 695 C CA . LYS A 1 165 ? 5.348 12.039 5.021 1.00 83.50 1384 LYS A CA 1
ATOM 696 C C . LYS A 1 165 ? 5.341 12.253 6.536 1.00 83.43 1384 LYS A C 1
ATOM 697 O O . LYS A 1 165 ? 5.916 11.472 7.299 1.00 83.53 1384 LYS A O 1
ATOM 703 N N . THR A 1 166 ? 4.712 13.348 6.949 1.00 83.28 1385 THR A N 1
ATOM 704 C CA . THR A 1 166 ? 4.749 13.782 8.336 1.00 83.12 1385 THR A CA 1
ATOM 705 C C . THR A 1 166 ? 3.540 13.282 9.116 1.00 83.01 1385 THR A C 1
ATOM 706 O O . THR A 1 166 ? 2.409 13.307 8.623 1.00 82.95 1385 THR A O 1
ATOM 710 N N . ARG A 1 167 ? 3.801 12.806 10.329 1.00 82.99 1386 ARG A N 1
ATOM 711 C CA . ARG A 1 167 ? 2.752 12.575 11.316 1.00 82.85 1386 ARG A CA 1
ATOM 712 C C . ARG A 1 167 ? 2.768 13.702 12.340 1.00 82.75 1386 ARG A C 1
ATOM 713 O O . ARG A 1 167 ? 3.830 14.205 12.705 1.00 82.67 1386 ARG A O 1
ATOM 721 N N . PHE A 1 168 ? 1.589 14.105 12.788 1.00 82.64 1387 PHE A N 1
ATOM 722 C CA . PHE A 1 168 ? 1.488 15.171 13.773 1.00 82.67 1387 PHE A CA 1
ATOM 723 C C . PHE A 1 168 ? 0.879 14.664 15.079 1.00 82.71 1387 PHE A C 1
ATOM 724 O O . PHE A 1 168 ? -0.027 13.826 15.080 1.00 82.63 1387 PHE A O 1
ATOM 732 N N . ARG A 1 169 ? 1.391 15.193 16.184 1.00 82.75 1388 ARG A N 1
ATOM 733 C CA . ARG A 1 169 ? 1.018 14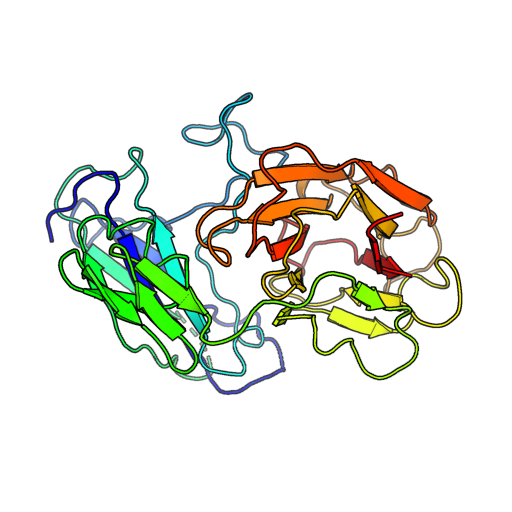.772 17.520 1.00 82.85 1388 ARG A CA 1
ATOM 734 C C . ARG A 1 169 ? 0.510 15.973 18.301 1.00 82.75 1388 ARG A C 1
ATOM 735 O O . ARG A 1 169 ? 1.079 17.059 18.228 1.00 82.72 1388 ARG A O 1
ATOM 743 N N . TRP A 1 170 ? -0.568 15.763 19.042 1.00 82.79 1389 TRP A N 1
ATOM 744 C CA . TRP A 1 170 ? -1.031 16.720 20.030 1.00 82.92 1389 TRP A CA 1
ATOM 745 C C . TRP A 1 170 ? -0.993 15.995 21.375 1.00 82.92 1389 TRP A C 1
ATOM 746 O O . TRP A 1 170 ? -1.868 15.179 21.680 1.00 82.69 1389 TRP A O 1
ATOM 757 N N . ILE A 1 171 ? 0.047 16.273 22.158 1.00 82.96 1390 ILE A N 1
ATOM 758 C CA . ILE A 1 171 ? 0.280 15.553 23.413 1.00 83.13 1390 ILE A CA 1
ATOM 759 C C . ILE A 1 171 ? 0.179 16.452 24.643 1.00 83.28 1390 ILE A C 1
ATOM 760 O O . ILE A 1 171 ? 0.701 17.568 24.655 1.00 83.20 1390 ILE A O 1
ATOM 765 N N . GLN A 1 172 ? -0.499 15.952 25.673 1.00 83.44 1391 GLN A N 1
ATOM 766 C CA . GLN A 1 172 ? -0.736 16.725 26.881 1.00 83.70 1391 GLN A CA 1
ATOM 767 C C . GLN A 1 172 ? 0.161 16.312 28.052 1.00 83.88 1391 GLN A C 1
ATOM 768 O O . GLN A 1 172 ? 0.540 17.158 28.862 1.00 84.04 1391 GLN A O 1
ATOM 774 N N . GLU A 1 173 ? 0.508 15.024 28.122 1.00 84.04 1392 GLU A N 1
ATOM 775 C CA . GLU A 1 173 ? 1.305 14.437 29.223 1.00 84.14 1392 GLU A CA 1
ATOM 776 C C . GLU A 1 173 ? 0.457 14.132 30.462 1.00 84.17 1392 GLU A C 1
ATOM 777 O O . GLU A 1 173 ? -0.390 14.930 30.875 1.00 84.17 1392 GLU A O 1
ATOM 783 N N . VAL A 1 180 ? -5.280 17.878 35.242 1.00 87.29 1399 VAL A N 1
ATOM 784 C CA . VAL A 1 180 ? -5.081 18.076 33.808 1.00 87.35 1399 VAL A CA 1
ATOM 785 C C . VAL A 1 180 ? -6.394 17.897 33.036 1.00 87.33 1399 VAL A C 1
ATOM 786 O O . VAL A 1 180 ? -6.857 16.764 32.853 1.00 87.49 1399 VAL A O 1
ATOM 790 N N . PRO A 1 181 ? -7.005 19.015 3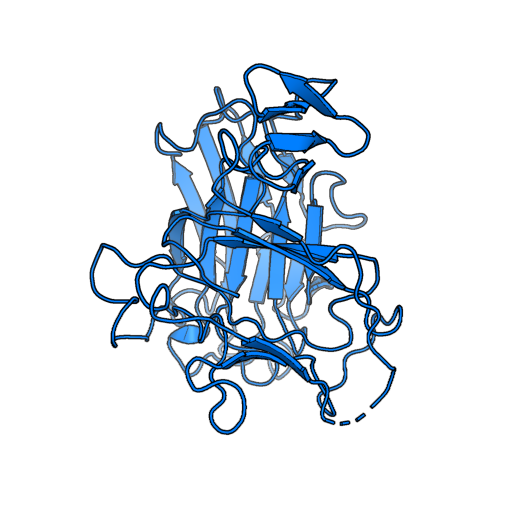2.589 1.00 87.22 1400 PRO A N 1
ATOM 791 C CA . PRO A 1 181 ? -8.191 18.930 31.731 1.00 87.01 1400 PRO A CA 1
ATOM 792 C C . PRO A 1 181 ? -7.834 18.348 30.362 1.00 86.72 1400 PRO A C 1
ATOM 793 O O . PRO A 1 181 ? -6.723 18.579 29.880 1.00 86.78 1400 PRO A O 1
ATOM 797 N N . PRO A 1 182 ? -8.759 17.582 29.745 1.00 86.41 1401 PRO A N 1
ATOM 798 C CA . PRO A 1 182 ? -8.483 17.041 28.411 1.00 86.04 1401 PRO A CA 1
ATOM 799 C C . PRO A 1 182 ? -8.717 18.089 27.320 1.00 85.62 1401 PRO A C 1
ATOM 800 O O . PRO A 1 182 ? -9.744 18.777 27.316 1.00 85.61 1401 PRO A O 1
ATOM 804 N N . PHE A 1 183 ? -7.759 18.212 26.408 1.00 85.04 1402 PHE A N 1
ATOM 805 C CA . PHE A 1 183 ? -7.840 19.224 25.363 1.00 84.35 1402 PHE A CA 1
ATOM 806 C C . PHE A 1 183 ? -8.842 18.852 24.279 1.00 84.03 1402 PHE A C 1
ATOM 807 O O . PHE A 1 183 ? -8.915 17.697 23.849 1.00 84.10 1402 PHE A O 1
ATOM 815 N N . GLY A 1 184 ? -9.625 19.838 23.861 1.00 83.45 1403 GLY A N 1
ATOM 816 C CA . GLY A 1 184 ? -10.560 19.662 22.763 1.00 82.79 1403 GLY A CA 1
ATOM 817 C C . GLY A 1 184 ? -9.943 20.166 21.476 1.00 82.31 1403 GLY A C 1
ATOM 818 O O . GLY A 1 184 ? -9.637 21.359 21.352 1.00 82.39 1403 GLY A O 1
ATOM 819 N N . LEU A 1 185 ? -9.729 19.250 20.535 1.00 81.54 1404 LEU A N 1
ATOM 820 C CA . LEU A 1 185 ? -9.330 19.614 19.181 1.00 80.88 1404 LEU A CA 1
ATOM 821 C C . LEU A 1 185 ? -10.572 19.816 18.309 1.00 80.48 1404 LEU A C 1
ATOM 822 O O . LEU A 1 185 ? -11.704 19.746 18.801 1.00 80.45 1404 LEU A O 1
ATOM 827 N N . ASP A 1 186 ? -10.347 20.077 17.021 1.00 79.82 1405 ASP A N 1
ATOM 828 C CA . ASP A 1 186 ? -11.417 20.253 16.033 1.00 78.99 1405 ASP A CA 1
ATOM 829 C C . ASP A 1 186 ? -10.850 20.818 14.735 1.00 78.21 1405 ASP A C 1
ATOM 830 O O . ASP A 1 186 ? -9.818 21.501 14.741 1.00 78.14 1405 ASP A O 1
ATOM 835 N N . GLY A 1 187 ? -11.529 20.522 13.630 1.00 77.12 1406 GLY A N 1
ATOM 836 C CA . GLY A 1 187 ? -11.203 21.087 12.322 1.00 75.80 1406 GLY A CA 1
ATOM 837 C C . GLY A 1 187 ? -9.741 20.979 11.934 1.00 74.77 1406 GLY A C 1
ATOM 838 O O . GLY A 1 187 ? -9.104 21.981 11.590 1.00 74.65 1406 GLY A O 1
ATOM 839 N N . VAL A 1 188 ? -9.209 19.763 11.999 1.00 73.63 1407 VAL A N 1
ATOM 840 C CA . VAL A 1 188 ? -7.835 19.512 11.587 1.00 72.49 1407 VAL A CA 1
ATOM 841 C C . VAL A 1 188 ? -7.782 19.468 10.061 1.00 71.80 1407 VAL A C 1
ATOM 842 O O . VAL A 1 188 ? -8.172 18.470 9.443 1.00 71.76 1407 VAL A O 1
ATOM 846 N N . TYR A 1 189 ? -7.321 20.566 9.463 1.00 70.79 1408 TYR A N 1
ATOM 847 C CA . TYR A 1 189 ? -7.194 20.666 8.007 1.00 69.97 1408 TYR A CA 1
ATOM 848 C C . TYR A 1 189 ? -5.750 20.889 7.556 1.00 69.37 1408 TYR A C 1
ATOM 849 O O . TYR A 1 189 ? -5.097 21.854 7.966 1.00 68.95 1408 TYR A O 1
ATOM 858 N N . ILE A 1 190 ? -5.263 19.987 6.709 1.00 68.80 1409 ILE A N 1
ATOM 859 C CA . ILE A 1 190 ? -3.972 20.150 6.045 1.00 68.25 1409 ILE A CA 1
ATOM 860 C C . ILE A 1 190 ? -4.233 20.286 4.541 1.00 68.28 1409 ILE A C 1
ATOM 861 O O . ILE A 1 190 ? -4.901 19.440 3.941 1.00 68.28 1409 ILE A O 1
ATOM 866 N N . SER A 1 191 ? -3.719 21.362 3.945 1.00 68.07 1410 SER A N 1
ATOM 867 C CA . SER A 1 191 ? -4.028 21.706 2.560 1.00 67.79 1410 SER A CA 1
ATOM 868 C C . SER A 1 191 ? -2.876 22.411 1.852 1.00 67.77 1410 SER A C 1
ATOM 869 O O . SER A 1 191 ? -1.945 22.900 2.489 1.00 67.55 1410 SER A O 1
ATOM 872 N N . GLU A 1 192 ? -2.955 22.454 0.522 1.00 67.67 1411 GLU A N 1
ATOM 873 C CA . GLU A 1 192 ? -2.067 23.271 -0.301 1.00 67.61 1411 GLU A CA 1
ATOM 874 C C . GLU A 1 192 ? -2.479 24.723 -0.106 1.00 67.22 1411 GLU A C 1
ATOM 875 O O . GLU A 1 192 ? -3.643 24.985 0.187 1.00 67.25 1411 GLU A O 1
ATOM 881 N N . PRO A 1 193 ? -1.534 25.669 -0.274 1.00 66.87 1412 PRO A N 1
ATOM 882 C CA . PRO A 1 193 ? -1.805 27.090 -0.061 1.00 66.67 1412 PRO A CA 1
ATOM 883 C C . PRO A 1 193 ? -3.093 27.571 -0.724 1.00 66.48 1412 PRO A C 1
ATOM 884 O O . PRO A 1 193 ? -3.286 27.376 -1.925 1.00 66.62 1412 PRO A O 1
ATOM 888 N N . CYS A 1 194 ? -3.973 28.170 0.074 1.00 65.99 1413 CYS A N 1
ATOM 889 C CA . CYS A 1 194 ? -5.166 28.822 -0.447 1.00 65.53 1413 CYS A CA 1
ATOM 890 C C . CYS A 1 194 ? -4.791 30.188 -1.008 1.00 65.11 1413 CYS A C 1
ATOM 891 O O . CYS A 1 194 ? -3.711 30.702 -0.709 1.00 65.14 1413 CYS A O 1
ATOM 894 N N . PRO A 1 195 ? -5.666 30.778 -1.844 1.00 64.77 1414 PRO A N 1
ATOM 895 C CA . PRO A 1 195 ? -5.407 32.161 -2.236 1.00 64.45 1414 PRO A CA 1
ATOM 896 C C . PRO A 1 195 ? -5.266 33.064 -1.006 1.00 63.97 1414 PRO A C 1
ATOM 897 O O . PRO A 1 195 ? -6.185 33.151 -0.183 1.00 63.57 1414 PRO A O 1
ATOM 901 N N . SER A 1 196 ? -4.097 33.691 -0.885 1.00 63.44 1415 SER A N 1
ATOM 902 C CA . SER A 1 196 ? -3.760 34.610 0.211 1.00 63.05 1415 SER A CA 1
ATOM 903 C C . SER A 1 196 ? -4.018 34.050 1.622 1.00 62.37 1415 SER A C 1
ATOM 904 O O . SER A 1 196 ? -4.277 34.805 2.565 1.00 62.53 1415 SER A O 1
ATOM 907 N N . TYR A 1 197 ? -3.940 32.723 1.744 1.00 61.40 1416 TYR A N 1
ATOM 908 C CA . TYR A 1 197 ? -4.198 32.001 2.992 1.00 60.45 1416 TYR A CA 1
ATOM 909 C C . TYR A 1 197 ? -5.551 32.318 3.629 1.00 59.17 1416 TYR A C 1
ATOM 910 O O . TYR A 1 197 ? -5.684 32.325 4.853 1.00 59.00 1416 TYR A O 1
ATOM 919 N N . CYS A 1 198 ? -6.551 32.577 2.786 1.00 57.72 1417 CYS A N 1
ATOM 920 C CA . CYS A 1 198 ? -7.891 32.978 3.225 1.00 56.20 1417 CYS A CA 1
ATOM 921 C C . CYS A 1 198 ? -7.842 34.261 4.050 1.00 54.90 1417 CYS A C 1
ATOM 922 O O . CYS A 1 198 ? -8.800 34.594 4.754 1.00 54.48 1417 CYS A O 1
ATOM 925 N N . SER A 1 199 ? -6.714 34.968 3.948 1.00 53.64 1418 SER A N 1
ATOM 926 C CA . SER A 1 199 ? -6.498 36.255 4.620 1.00 52.60 1418 SER A CA 1
ATOM 927 C C . SER A 1 199 ? -6.549 36.146 6.147 1.00 51.45 1418 SER A C 1
ATOM 928 O O . SER A 1 199 ? -6.636 37.154 6.852 1.00 51.09 1418 SER A O 1
ATOM 931 N N . GLY A 1 200 ? -6.483 34.911 6.639 1.00 50.76 1419 GLY A N 1
ATOM 932 C CA . GLY A 1 200 ? -6.649 34.612 8.054 1.00 50.55 1419 GLY A CA 1
ATOM 933 C C . GLY A 1 200 ? -8.091 34.611 8.522 1.00 50.57 1419 GLY A C 1
ATOM 934 O O . GLY A 1 200 ? -8.348 34.629 9.724 1.00 50.10 1419 GLY A O 1
ATOM 935 N N . HIS A 1 201 ? -9.030 34.572 7.573 1.00 50.53 1420 HIS A N 1
ATOM 936 C CA . HIS A 1 201 ? -10.457 34.674 7.886 1.00 51.03 1420 HIS A CA 1
ATOM 937 C C . HIS A 1 201 ? -11.300 33.534 7.304 1.00 52.23 1420 HIS A C 1
ATOM 938 O O . HIS A 1 201 ? -12.439 33.738 6.880 1.00 51.95 1420 HIS A O 1
ATOM 945 N N . GLY A 1 202 ? -10.736 32.334 7.300 1.00 53.58 1421 GLY A N 1
ATOM 946 C CA . GLY A 1 202 ? -11.442 31.169 6.805 1.00 55.52 1421 GLY A CA 1
ATOM 947 C C . GLY A 1 202 ? -10.621 29.916 6.955 1.00 56.94 1421 GLY A C 1
ATOM 948 O O . GLY A 1 202 ? -9.421 29.976 7.254 1.00 56.74 1421 GLY A O 1
ATOM 949 N N . ASP A 1 203 ? -11.276 28.775 6.761 1.00 58.43 1422 ASP A N 1
ATOM 950 C CA . ASP A 1 203 ? -10.590 27.494 6.772 1.00 60.07 1422 ASP A CA 1
ATOM 951 C C . ASP A 1 203 ? -10.207 27.103 5.362 1.00 60.99 1422 ASP A C 1
ATOM 952 O O . ASP A 1 203 ? -11.018 27.184 4.434 1.00 61.15 1422 ASP A O 1
ATOM 957 N N . CYS A 1 204 ? -8.946 26.716 5.212 1.00 62.20 1423 CYS A N 1
ATOM 958 C CA . CYS A 1 204 ? -8.384 26.356 3.926 1.00 62.94 1423 CYS A CA 1
ATOM 959 C C . CYS A 1 204 ? -8.497 24.850 3.745 1.00 63.41 1423 CYS A C 1
ATOM 960 O O . CYS A 1 204 ? -7.715 24.088 4.325 1.00 63.35 1423 CYS A O 1
ATOM 963 N N . ILE A 1 205 ? -9.488 24.431 2.956 1.00 64.11 1424 ILE A N 1
ATOM 964 C CA . ILE A 1 205 ? -9.777 23.006 2.736 1.00 64.86 1424 ILE A CA 1
ATOM 965 C C . ILE A 1 205 ? -9.457 22.620 1.299 1.00 65.27 1424 ILE A C 1
ATOM 966 O O . ILE A 1 205 ? -10.136 23.057 0.366 1.00 65.61 1424 ILE A O 1
ATOM 971 N N . SER A 1 206 ? -8.417 21.804 1.141 1.00 65.53 1425 SER A N 1
ATOM 972 C CA . SER A 1 206 ? -7.951 21.305 -0.162 1.00 65.81 1425 SER A CA 1
ATOM 973 C C . SER A 1 206 ? -7.705 22.397 -1.213 1.00 65.77 1425 SER A C 1
ATOM 974 O O . SER A 1 206 ? -7.893 22.170 -2.416 1.00 66.27 1425 SER A O 1
ATOM 977 N N . GLY A 1 207 ? -7.287 23.577 -0.762 1.00 65.30 1426 GLY A N 1
ATOM 978 C CA . GLY A 1 207 ? -6.747 24.585 -1.672 1.00 64.70 1426 GLY A CA 1
ATOM 979 C C . GLY A 1 207 ? -7.615 25.796 -1.932 1.00 64.28 1426 GLY A C 1
ATOM 980 O O . GLY A 1 207 ? -7.204 26.709 -2.638 1.00 64.33 1426 GLY A O 1
ATOM 981 N N . VAL A 1 208 ? -8.815 25.809 -1.365 1.00 64.00 1427 VAL A N 1
ATOM 982 C CA . VAL A 1 208 ? -9.692 26.976 -1.469 1.00 63.98 1427 VAL A CA 1
ATOM 983 C C . VAL A 1 208 ? -10.465 27.245 -0.157 1.00 63.68 1427 VAL A C 1
ATOM 984 O O . VAL A 1 208 ? -10.599 26.358 0.699 1.00 63.70 1427 VAL A O 1
ATOM 988 N N . CYS A 1 209 ? -10.962 28.470 -0.014 1.00 63.15 1428 CYS A N 1
ATOM 989 C CA . CYS A 1 209 ? -11.370 29.010 1.284 1.00 63.02 1428 CYS A CA 1
ATOM 990 C C . CYS A 1 209 ? -12.816 28.807 1.718 1.00 63.42 1428 CYS A C 1
ATOM 991 O O . CYS A 1 209 ? -13.746 28.979 0.928 1.00 63.61 1428 CYS A O 1
ATOM 994 N N . PHE A 1 210 ? -12.984 28.457 2.992 1.00 63.77 1429 PHE A N 1
ATOM 995 C CA . PHE A 1 210 ? -14.291 28.419 3.644 1.00 64.15 1429 PHE A CA 1
ATOM 996 C C . PHE A 1 210 ? -14.381 29.468 4.745 1.00 64.03 1429 PHE A C 1
ATOM 997 O O . PHE A 1 210 ? -14.017 29.225 5.905 1.00 63.71 1429 PHE A O 1
ATOM 1005 N N . CYS A 1 211 ? -14.885 30.635 4.349 1.00 63.73 1430 CYS A N 1
ATOM 1006 C CA . CYS A 1 211 ? -14.892 31.831 5.173 1.00 63.67 1430 CYS A CA 1
ATOM 1007 C C . CYS A 1 211 ? -15.750 31.682 6.433 1.00 64.38 1430 CYS A C 1
ATOM 1008 O O . CYS A 1 211 ? -16.823 31.072 6.398 1.00 64.41 1430 CYS A O 1
ATOM 1011 N N . ASP A 1 212 ? -15.260 32.221 7.548 1.00 65.01 1431 ASP A N 1
ATOM 1012 C CA . ASP A 1 212 ? -16.034 32.241 8.793 1.00 65.95 1431 ASP A CA 1
ATOM 1013 C C . ASP A 1 212 ? -17.066 33.377 8.785 1.00 66.25 1431 ASP A C 1
ATOM 1014 O O . ASP A 1 212 ? -17.086 34.196 7.858 1.00 66.48 1431 ASP A O 1
ATOM 1019 N N . LEU A 1 213 ? -17.925 33.408 9.806 1.00 66.65 1432 LEU A N 1
ATOM 1020 C CA . LEU A 1 213 ? -19.027 34.380 9.886 1.00 67.06 1432 LEU A CA 1
ATOM 1021 C C . LEU A 1 213 ? -18.524 35.825 9.857 1.00 66.81 1432 LEU A C 1
ATOM 1022 O O . LEU A 1 213 ? -17.576 36.173 10.564 1.00 66.85 1432 LEU A O 1
ATOM 1027 N N . GLY A 1 214 ? -19.163 36.652 9.031 1.00 66.61 1433 GLY A N 1
ATOM 1028 C CA . GLY A 1 214 ? -18.797 38.060 8.887 1.00 66.54 1433 GLY A CA 1
ATOM 1029 C C . GLY A 1 214 ? -17.926 38.332 7.676 1.00 66.68 1433 GLY A C 1
ATOM 1030 O O . GLY A 1 214 ? -17.588 39.485 7.392 1.00 66.68 1433 GLY A O 1
ATOM 1031 N N . TYR A 1 215 ? -17.560 37.264 6.968 1.00 66.62 1434 TYR A N 1
ATOM 1032 C CA . TYR A 1 215 ? -16.646 37.346 5.834 1.00 66.75 1434 TYR A CA 1
ATOM 1033 C C . TYR A 1 215 ? -17.226 36.580 4.667 1.00 66.98 1434 TYR A C 1
ATOM 1034 O O . TYR A 1 215 ? -17.931 35.589 4.858 1.00 67.07 1434 TYR A O 1
ATOM 1043 N N . THR A 1 216 ? -16.945 37.050 3.459 1.00 67.24 1435 THR A N 1
ATOM 1044 C CA . THR A 1 216 ? -17.372 36.337 2.264 1.00 67.83 1435 THR A CA 1
ATOM 1045 C C . THR A 1 216 ? -16.226 36.104 1.285 1.00 67.95 1435 THR A C 1
ATOM 1046 O O . THR A 1 216 ? -15.260 36.869 1.243 1.00 67.81 1435 THR A O 1
ATOM 1050 N N . ALA A 1 217 ? -16.347 35.035 0.504 1.00 68.39 1436 ALA A N 1
ATOM 1051 C CA . ALA A 1 217 ? -15.377 34.715 -0.530 1.00 68.72 1436 ALA A CA 1
ATOM 1052 C C . ALA A 1 217 ? -15.322 35.832 -1.561 1.00 68.93 1436 ALA A C 1
ATOM 1053 O O . ALA A 1 217 ? -16.360 36.308 -2.027 1.00 69.21 1436 ALA A O 1
ATOM 1055 N N . ALA A 1 218 ? -14.107 36.263 -1.884 1.00 69.07 1437 ALA A N 1
ATOM 1056 C CA . ALA A 1 218 ? -13.882 37.316 -2.866 1.00 69.20 1437 ALA A CA 1
ATOM 1057 C C . ALA A 1 218 ? -12.452 37.233 -3.372 1.00 69.30 1437 ALA A C 1
ATOM 1058 O O . ALA A 1 218 ? -11.505 37.302 -2.583 1.00 69.38 1437 ALA A O 1
ATOM 1060 N N . GLN A 1 219 ? -12.311 37.070 -4.689 1.00 69.16 1438 GLN A N 1
ATOM 1061 C CA . GLN A 1 219 ? -11.002 36.972 -5.367 1.00 69.07 1438 GLN A CA 1
ATOM 1062 C C . GLN A 1 219 ? -10.129 35.819 -4.848 1.00 68.25 1438 GLN A C 1
ATOM 1063 O O . GLN A 1 219 ? -8.901 35.935 -4.779 1.00 68.44 1438 GLN A O 1
ATOM 1069 N N . GLY A 1 220 ? -10.784 34.713 -4.494 1.00 67.40 1439 GLY A N 1
ATOM 1070 C CA . GLY A 1 220 ? -10.112 33.515 -3.989 1.00 66.42 1439 GLY A CA 1
ATOM 1071 C C . GLY A 1 220 ? -9.968 33.446 -2.474 1.00 65.62 143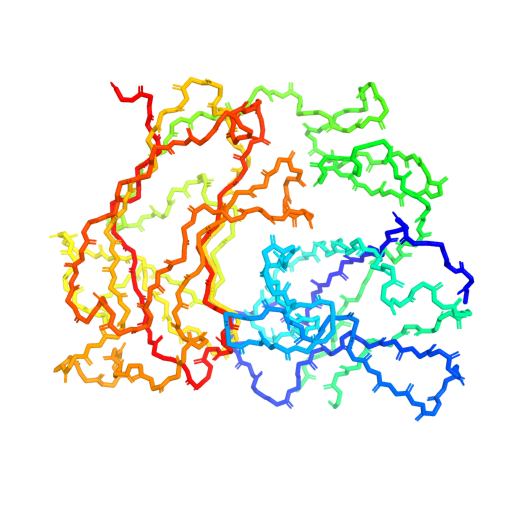9 GLY A C 1
ATOM 1072 O O . GLY A 1 220 ? -9.838 32.353 -1.903 1.00 65.57 1439 GLY A O 1
ATOM 1073 N N . THR A 1 221 ? -9.992 34.610 -1.826 1.00 64.42 1440 THR A N 1
ATOM 1074 C CA . THR A 1 221 ? -9.764 34.705 -0.383 1.00 63.22 1440 THR A CA 1
ATOM 1075 C C . THR A 1 221 ? -11.037 35.067 0.402 1.00 62.55 1440 THR A C 1
ATOM 1076 O O . THR A 1 221 ? -12.148 34.974 -0.131 1.00 62.37 1440 THR A O 1
ATOM 1080 N N . CYS A 1 222 ? -10.873 35.445 1.668 1.00 61.30 1441 CYS A N 1
ATOM 1081 C CA . CYS A 1 222 ? -11.987 35.863 2.507 1.00 60.30 1441 CYS A CA 1
ATOM 1082 C C . CYS A 1 222 ? -11.857 37.330 2.907 1.00 60.04 1441 CYS A C 1
ATOM 1083 O O . CYS A 1 222 ? -10.879 37.724 3.539 1.00 59.64 1441 CYS A O 1
ATOM 1086 N N . VAL A 1 223 ? -12.853 38.127 2.527 1.00 59.95 1442 VAL A N 1
ATOM 1087 C CA . VAL A 1 223 ? -12.864 39.573 2.779 1.00 60.16 1442 VAL A CA 1
ATOM 1088 C C . VAL A 1 223 ? -14.003 39.933 3.742 1.00 59.86 1442 VAL A C 1
ATOM 1089 O O . VAL A 1 223 ? -15.063 39.296 3.741 1.00 59.76 1442 VAL A O 1
ATOM 1093 N N . SER A 1 224 ? -13.773 40.950 4.568 1.00 59.48 1443 SER A N 1
ATOM 1094 C CA . SER A 1 224 ? -14.751 41.360 5.568 1.00 59.28 1443 SER A CA 1
ATOM 1095 C C . SER A 1 224 ? -16.023 41.914 4.929 1.00 58.99 1443 SER A C 1
ATOM 1096 O O . SER A 1 224 ? -15.946 42.696 3.978 1.00 58.93 1443 SER A O 1
ATOM 1099 N N . ASN A 1 225 ? -17.178 41.500 5.462 1.00 58.86 1444 ASN A N 1
ATOM 1100 C CA . ASN A 1 225 ? -18.494 42.027 5.054 1.00 58.65 1444 ASN A CA 1
ATOM 1101 C C . ASN A 1 225 ? -18.610 43.539 5.208 1.00 58.14 1444 ASN A C 1
ATOM 1102 O O . ASN A 1 225 ? -19.388 44.185 4.503 1.00 58.43 1444 ASN A O 1
ATOM 1107 N N . THR A 1 226 ? -17.859 44.082 6.165 1.00 56.95 1445 THR A N 1
ATOM 1108 C CA . THR A 1 226 ? -17.819 45.516 6.444 1.00 55.55 1445 THR A CA 1
ATOM 1109 C C . THR A 1 226 ? -16.371 45.999 6.443 1.00 53.86 1445 THR A C 1
ATOM 1110 O O . THR A 1 226 ? -15.449 45.193 6.614 1.00 54.03 1445 THR A O 1
ATOM 1114 N N . PRO A 1 227 ? -16.150 47.314 6.266 1.00 52.24 1446 PRO A N 1
ATOM 1115 C CA . PRO A 1 227 ? -14.783 47.803 6.397 1.00 50.60 1446 PRO A CA 1
ATOM 1116 C C . PRO A 1 227 ? -14.264 47.628 7.825 1.00 49.08 1446 PRO A C 1
ATOM 1117 O O . PRO A 1 227 ? -15.042 47.383 8.747 1.00 49.21 1446 PRO A O 1
ATOM 1121 N N . ASN A 1 228 ? -12.953 47.746 8.003 1.00 47.39 1447 ASN A N 1
ATOM 1122 C CA . ASN A 1 228 ? -12.358 47.651 9.329 1.00 45.16 1447 ASN A CA 1
ATOM 1123 C C . ASN A 1 228 ? -12.235 49.009 10.004 1.00 44.01 1447 ASN A C 1
ATOM 1124 O O . ASN A 1 228 ? -12.169 50.048 9.338 1.00 43.46 1447 ASN A O 1
ATOM 1129 N N . HIS A 1 229 ? -12.179 48.993 11.333 1.00 42.49 1448 HIS A N 1
ATOM 1130 C CA . HIS A 1 229 ? -11.809 50.181 12.084 1.00 41.77 1448 HIS A CA 1
ATOM 1131 C C . HIS A 1 229 ? -10.454 50.691 11.596 1.00 41.83 1448 HIS A C 1
ATOM 1132 O O . HIS A 1 229 ? -9.654 49.941 11.037 1.00 40.64 1448 HIS A O 1
ATOM 1139 N N . SER A 1 230 ? -10.193 51.967 11.796 1.00 42.27 1449 SER A N 1
ATOM 1140 C CA . SER A 1 230 ? -8.875 52.485 11.510 1.00 43.43 1449 SER A CA 1
ATOM 1141 C C . SER A 1 230 ? -8.069 52.800 12.775 1.00 43.15 1449 SER A C 1
ATOM 1142 O O . SER A 1 230 ? -7.077 52.115 13.119 1.00 44.21 1449 SER A O 1
ATOM 1145 N N . GLU A 1 231 ? -8.495 53.848 13.456 1.00 41.72 1450 GLU A N 1
ATOM 1146 C CA . GLU A 1 231 ? -7.740 54.397 14.551 1.00 40.46 1450 GLU A CA 1
ATOM 1147 C C . GLU A 1 231 ? -8.073 53.642 15.824 1.00 39.20 1450 GLU A C 1
ATOM 1148 O O . GLU A 1 231 ? -9.107 52.975 15.919 1.00 38.66 1450 GLU A O 1
ATOM 1154 N N . MET A 1 232 ? -7.173 53.752 16.790 1.00 38.10 1451 MET A N 1
ATOM 1155 C CA . MET A 1 232 ? -7.294 53.050 18.055 1.00 37.23 1451 MET A CA 1
ATOM 1156 C C . MET A 1 232 ? -6.547 53.852 19.090 1.00 36.54 1451 MET A C 1
ATOM 1157 O O . MET A 1 232 ? -5.527 54.489 18.792 1.00 35.84 1451 MET A O 1
ATOM 1162 N N . PHE A 1 233 ? -7.076 53.843 20.309 1.00 36.12 1452 PHE A N 1
ATOM 1163 C CA . PHE A 1 233 ? -6.436 54.482 21.438 1.00 36.58 1452 PHE A CA 1
ATOM 1164 C C . PHE A 1 233 ? -6.955 53.784 22.676 1.00 36.47 1452 PHE A C 1
ATOM 1165 O O . PHE A 1 233 ? -8.172 53.662 22.867 1.00 36.75 1452 PHE A O 1
ATOM 1173 N N . ASP A 1 234 ? -6.040 53.310 23.507 1.00 35.31 1453 ASP A N 1
ATOM 1174 C CA . ASP A 1 234 ? -6.415 52.697 24.776 1.00 34.54 1453 ASP A CA 1
ATOM 1175 C C . ASP A 1 234 ? -5.483 53.224 25.853 1.00 34.77 1453 ASP A C 1
ATOM 1176 O O . ASP A 1 234 ? -4.259 53.082 25.751 1.00 34.06 1453 ASP A O 1
ATOM 1181 N N . ARG A 1 235 ? -6.071 53.839 26.879 1.00 35.09 1454 ARG A N 1
ATOM 1182 C CA . ARG A 1 235 ? -5.335 54.335 28.044 1.00 36.30 1454 ARG A CA 1
ATOM 1183 C C . ARG A 1 235 ? -5.299 53.350 29.220 1.00 34.55 1454 ARG A C 1
ATOM 1184 O O . ARG A 1 235 ? -4.615 53.586 30.223 1.00 34.07 1454 ARG A O 1
ATOM 1192 N N . PHE A 1 236 ? -6.054 52.266 29.103 1.00 34.85 1455 PHE A N 1
ATOM 1193 C CA . PHE A 1 236 ? -6.026 51.163 30.063 1.00 35.95 1455 PHE A CA 1
ATOM 1194 C C . PHE A 1 236 ? -6.517 51.563 31.458 1.00 38.03 1455 PHE A C 1
ATOM 1195 O O . PHE A 1 236 ? -5.943 51.164 32.467 1.00 37.92 1455 PHE A O 1
ATOM 1203 N N . GLU A 1 237 ? -7.588 52.347 31.484 1.00 40.01 1456 GLU A N 1
ATOM 1204 C CA . GLU A 1 237 ? -8.147 52.854 32.740 1.00 42.55 1456 GLU A CA 1
ATOM 1205 C C . GLU A 1 237 ? -9.315 52.025 33.242 1.00 43.58 1456 GLU A C 1
ATOM 1206 O O . GLU A 1 237 ? -9.703 52.128 34.405 1.00 45.18 1456 GLU A O 1
ATOM 1212 N N . GLY A 1 238 ? -9.863 51.182 32.371 1.00 44.42 1457 GLY A N 1
ATOM 1213 C CA . GLY A 1 238 ? -10.982 50.325 32.740 1.00 44.12 1457 GLY A CA 1
ATOM 1214 C C . GLY A 1 238 ? -11.198 49.249 31.710 1.00 43.91 1457 GLY A C 1
ATOM 1215 O O . GLY A 1 238 ? -10.361 48.34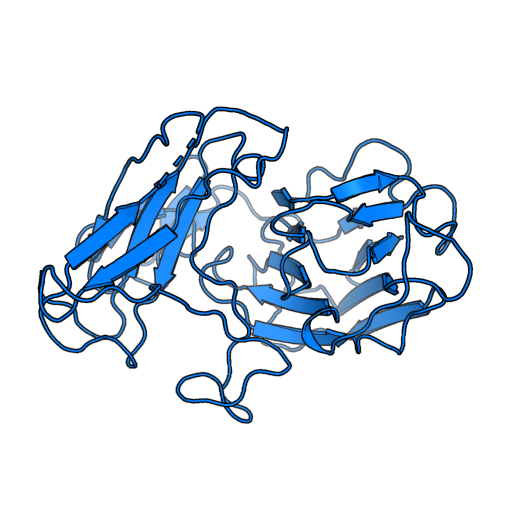5 31.557 1.00 44.53 1457 GLY A O 1
ATOM 1216 N N . LYS A 1 239 ? -12.308 49.340 30.987 1.00 42.75 1458 LYS A N 1
ATOM 1217 C CA . LYS A 1 239 ? -12.619 48.317 30.000 1.00 42.08 1458 LYS A CA 1
ATOM 1218 C C . LYS A 1 239 ? -11.675 48.442 28.803 1.00 40.60 1458 LYS A C 1
ATOM 1219 O O . LYS A 1 239 ? -11.473 49.535 28.270 1.00 39.94 1458 LYS A O 1
ATOM 1225 N N . LEU A 1 240 ? -11.092 47.313 28.411 1.00 39.77 1459 LEU A N 1
ATOM 1226 C CA . LEU A 1 240 ? -10.172 47.252 27.262 1.00 38.65 1459 LEU A CA 1
ATOM 1227 C C . LEU A 1 240 ? -10.896 47.638 25.991 1.00 37.70 1459 LEU A C 1
ATOM 1228 O O . LEU A 1 240 ? -12.078 47.322 25.826 1.00 35.80 1459 LEU A O 1
ATOM 1233 N N . SER A 1 241 ? -10.177 48.315 25.094 1.00 37.18 1460 SER A N 1
ATOM 1234 C CA . SER A 1 241 ? -10.695 48.596 23.763 1.00 37.18 1460 SER A CA 1
ATOM 1235 C C . SER A 1 241 ? -11.254 47.325 23.136 1.00 37.04 1460 SER A C 1
ATOM 1236 O O . SER A 1 241 ? -10.641 46.254 23.232 1.00 36.09 1460 SER A O 1
ATOM 1239 N N . PRO A 1 242 ? -12.439 47.437 22.493 1.00 36.88 1461 PRO A N 1
ATOM 1240 C CA . PRO A 1 242 ? -12.985 46.324 21.714 1.00 35.92 1461 PRO A CA 1
ATOM 1241 C C . PRO A 1 242 ? -12.119 45.999 20.476 1.00 34.65 1461 PRO A C 1
ATOM 1242 O O . PRO A 1 242 ? -12.317 44.965 19.834 1.00 34.37 1461 PRO A O 1
ATOM 1246 N N . LEU A 1 243 ? -11.171 46.868 20.163 1.00 33.24 1462 LEU A N 1
ATOM 1247 C CA . LEU A 1 243 ? -10.252 46.642 19.042 1.00 33.20 1462 LEU A CA 1
ATOM 1248 C C . LEU A 1 243 ? -9.062 45.725 19.380 1.00 32.77 1462 LEU A C 1
ATOM 1249 O O . LEU A 1 243 ? -8.235 45.412 18.494 1.00 31.98 1462 LEU A O 1
ATOM 1254 N N . TRP A 1 244 ? -8.956 45.312 20.643 1.00 32.15 1463 TRP A N 1
ATOM 1255 C CA . TRP A 1 244 ? -8.063 44.188 20.990 1.00 31.90 1463 TRP A CA 1
ATOM 1256 C C . TRP A 1 244 ? -8.715 42.880 20.608 1.00 33.07 1463 TRP A C 1
ATOM 1257 O O . TRP A 1 244 ? -9.846 42.560 21.046 1.00 32.92 1463 TRP A O 1
ATOM 1268 N N . TYR A 1 245 ? -8.034 42.126 19.752 1.00 33.65 1464 TYR A N 1
ATOM 1269 C CA . TYR A 1 245 ? -8.558 40.843 19.324 1.00 35.02 1464 TYR A CA 1
ATOM 1270 C C . TYR A 1 245 ? -8.402 39.786 20.421 1.00 34.88 1464 TYR A C 1
ATOM 1271 O O . TYR A 1 245 ? -9.300 38.969 20.676 1.00 32.43 1464 TYR A O 1
ATOM 1280 N N . LYS A 1 246 ? -7.238 39.793 21.068 1.00 34.77 1465 LYS A N 1
ATOM 1281 C CA . LYS A 1 246 ? -6.977 38.836 22.133 1.00 35.76 1465 LYS A CA 1
ATOM 1282 C C . LYS A 1 246 ? -5.794 39.356 22.929 1.00 35.00 1465 LYS A C 1
ATOM 1283 O O . LYS A 1 246 ? -4.769 39.743 22.348 1.00 34.39 1465 LYS A O 1
ATOM 1289 N N . ILE A 1 247 ? -5.968 39.386 24.249 1.00 34.21 1466 ILE A N 1
ATOM 1290 C CA . ILE A 1 247 ? -4.903 39.697 25.194 1.00 34.07 1466 ILE A CA 1
ATOM 1291 C C . ILE A 1 247 ? -4.654 38.393 25.921 1.00 33.47 1466 ILE A C 1
ATOM 1292 O O . ILE A 1 247 ? -5.556 37.851 26.543 1.00 33.75 1466 ILE A O 1
ATOM 1297 N N . THR A 1 248 ? -3.433 37.893 25.826 1.00 32.39 1467 THR A N 1
ATOM 1298 C CA . THR A 1 248 ? -3.051 36.650 26.468 1.00 32.28 1467 THR A CA 1
ATOM 1299 C C . THR A 1 248 ? -2.021 36.974 27.548 1.00 31.20 1467 THR A C 1
ATOM 1300 O O . THR A 1 248 ? -1.068 37.717 27.301 1.00 30.29 1467 THR A O 1
ATOM 1304 N N . GLY A 1 249 ? -2.243 36.455 28.755 1.00 30.58 1468 GLY A N 1
ATOM 1305 C CA . GLY A 1 249 ? -1.275 36.575 29.843 1.00 30.11 1468 GLY A CA 1
ATOM 1306 C C . GLY A 1 249 ? -1.150 37.976 30.417 1.00 30.26 1468 GLY A C 1
ATOM 1307 O O . GLY A 1 249 ? -0.135 38.318 31.010 1.00 30.47 1468 GLY A O 1
ATOM 1308 N N . GLY A 1 250 ? -2.189 38.791 30.268 1.00 30.57 1469 GLY A N 1
ATOM 1309 C CA . GLY A 1 250 ? -2.141 40.173 30.746 1.00 30.51 1469 GLY A CA 1
ATOM 1310 C C . GLY A 1 250 ? -3.534 40.709 31.019 1.00 30.94 1469 GLY A C 1
ATOM 1311 O O . GLY A 1 250 ? -4.516 40.104 30.626 1.00 30.64 1469 GLY A O 1
ATOM 1312 N N . GLN A 1 251 ? -3.597 41.841 31.703 1.00 31.30 1470 GLN A N 1
ATOM 1313 C CA . GLN A 1 251 ? -4.851 42.500 32.076 1.00 31.80 1470 GLN A CA 1
ATOM 1314 C C . GLN A 1 251 ? -4.540 43.906 32.554 1.00 31.81 1470 GLN A C 1
ATOM 1315 O O . GLN A 1 251 ? -3.385 44.247 32.859 1.00 31.62 1470 GLN A O 1
ATOM 1321 N N . VAL A 1 252 ? -5.569 44.732 32.634 1.00 31.82 1471 VAL A N 1
ATOM 1322 C CA . VAL A 1 252 ? -5.405 46.058 33.170 1.00 32.57 1471 VAL A CA 1
ATOM 1323 C C . VAL A 1 252 ? -4.871 45.901 34.598 1.00 32.80 1471 VAL A C 1
ATOM 1324 O O . VAL A 1 252 ? -5.379 45.077 35.353 1.00 33.07 1471 VAL A O 1
ATOM 1328 N N . GLY A 1 253 ? -3.823 46.645 34.936 1.00 32.45 1472 GLY A N 1
ATOM 1329 C CA . GLY A 1 253 ? -3.170 46.510 36.236 1.00 32.51 1472 GLY A CA 1
ATOM 1330 C C . GLY A 1 253 ? -2.092 47.551 36.474 1.00 32.86 1472 GLY A C 1
ATOM 1331 O O . GLY A 1 253 ? -1.975 48.522 35.726 1.00 32.79 1472 GLY A O 1
ATOM 1332 N N . THR A 1 254 ? -1.286 47.324 37.512 1.00 33.17 1473 THR A N 1
ATOM 1333 C CA . THR A 1 254 ? -0.334 48.315 38.017 1.00 33.63 1473 THR A CA 1
ATOM 1334 C C . THR A 1 254 ? 0.979 47.704 38.475 1.00 32.66 1473 THR A C 1
ATOM 1335 O O . THR A 1 254 ? 1.755 48.377 39.124 1.00 33.16 1473 THR A O 1
ATOM 1339 N N . GLY A 1 255 ? 1.232 46.437 38.122 1.00 32.66 1474 GLY A N 1
ATOM 1340 C CA . GLY A 1 255 ? 2.399 45.666 38.608 1.00 30.98 1474 GLY A CA 1
ATOM 1341 C C . GLY A 1 255 ? 3.782 46.220 38.307 1.00 31.45 1474 GLY A C 1
ATOM 1342 O O . GLY A 1 255 ? 4.737 45.917 39.027 1.00 30.26 1474 GLY A O 1
ATOM 1343 N N . CYS A 1 256 ? 3.909 47.017 37.238 1.00 30.95 1475 CYS A N 1
ATOM 1344 C CA . CYS A 1 256 ? 5.184 47.686 36.950 1.00 32.02 1475 CYS A CA 1
ATOM 1345 C C . CYS A 1 256 ? 5.186 49.154 37.398 1.00 32.30 1475 CYS A C 1
ATOM 1346 O O . CYS A 1 256 ? 6.134 49.891 37.157 1.00 33.35 1475 CYS A O 1
ATOM 1349 N N . GLY A 1 257 ? 4.120 49.563 38.080 1.00 32.86 1476 GLY A N 1
ATOM 1350 C CA . GLY A 1 257 ? 3.981 50.937 38.543 1.00 32.88 1476 GLY A CA 1
ATOM 1351 C C . GLY A 1 257 ? 3.297 51.791 37.492 1.00 33.35 1476 GLY A C 1
ATOM 1352 O O . GLY A 1 257 ? 2.631 51.276 36.593 1.00 33.87 1476 GLY A O 1
ATOM 1353 N N . THR A 1 258 ? 3.478 53.098 37.599 1.00 32.32 1477 THR A N 1
ATOM 1354 C CA . THR A 1 258 ? 2.920 54.031 36.637 1.00 32.57 1477 THR A CA 1
ATOM 1355 C C . THR A 1 258 ? 3.811 54.125 35.397 1.00 31.79 1477 THR A C 1
ATOM 1356 O O . THR A 1 258 ? 5.032 54.254 35.510 1.00 32.35 1477 THR A O 1
ATOM 1360 N N . LEU A 1 259 ? 3.203 54.030 34.219 1.00 31.71 1478 LEU A N 1
ATOM 1361 C CA . LEU A 1 259 ? 3.940 54.265 32.973 1.00 31.06 1478 LEU A CA 1
ATOM 1362 C C . LEU A 1 259 ? 3.749 55.713 32.477 1.00 31.97 1478 LEU A C 1
ATOM 1363 O O . LEU A 1 259 ? 4.642 56.552 32.647 1.00 33.45 1478 LEU A O 1
ATOM 1368 N N . ASN A 1 260 ? 2.615 56.013 31.857 1.00 32.12 1479 ASN A N 1
ATOM 1369 C CA . ASN A 1 260 ? 2.282 57.412 31.579 1.00 33.14 1479 ASN A CA 1
ATOM 1370 C C . ASN A 1 260 ? 1.371 57.918 32.707 1.00 33.65 1479 ASN A C 1
ATOM 1371 O O . ASN A 1 260 ? 1.769 58.748 33.517 1.00 33.76 1479 ASN A O 1
ATOM 1376 N N . ASP A 1 261 ? 0.165 57.386 32.778 1.00 34.94 1480 ASP A N 1
ATOM 1377 C CA . ASP A 1 261 ? -0.675 57.676 33.929 1.00 37.21 1480 ASP A CA 1
ATOM 1378 C C . ASP A 1 261 ? -1.721 56.620 34.174 1.00 36.60 1480 ASP A C 1
ATOM 1379 O O . ASP A 1 261 ? -2.095 55.861 33.253 1.00 35.82 1480 ASP A O 1
ATOM 1384 N N . GLY A 1 262 ? -2.143 56.549 35.441 1.00 35.92 1481 GLY A N 1
ATOM 1385 C CA . GLY A 1 262 ? -3.148 55.609 35.892 1.00 35.02 1481 GLY A CA 1
ATOM 1386 C C . GLY A 1 262 ? -2.703 54.175 35.732 1.00 34.82 1481 GLY A C 1
ATOM 1387 O O . GLY A 1 262 ? -1.530 53.855 35.929 1.00 35.74 1481 GLY A O 1
ATOM 1388 N N . ARG A 1 263 ? -3.648 53.321 35.362 1.00 33.98 1482 ARG A N 1
ATOM 1389 C CA . ARG A 1 263 ? -3.408 51.898 35.168 1.00 34.14 1482 ARG A CA 1
ATOM 1390 C C . ARG A 1 263 ? -2.822 51.608 33.764 1.00 32.84 1482 ARG A C 1
ATOM 1391 O O . ARG A 1 263 ? -2.833 52.468 32.888 1.00 32.06 1482 ARG A O 1
ATOM 1399 N N . SER A 1 264 ? -2.287 50.412 33.586 1.00 32.16 1483 SER A N 1
ATOM 1400 C CA . SER A 1 264 ? -1.610 50.051 32.338 1.00 31.67 1483 SER A CA 1
ATOM 1401 C C . SER A 1 264 ? -2.126 48.670 31.925 1.00 31.25 1483 SER A C 1
ATOM 1402 O O . SER A 1 264 ? -2.865 48.050 32.680 1.00 30.85 1483 SER A O 1
ATOM 1405 N N . LEU A 1 265 ? -1.777 48.216 30.720 1.00 30.02 1484 LEU A N 1
ATOM 1406 C CA . LEU A 1 265 ? -1.973 46.838 30.335 1.00 29.17 1484 LEU A CA 1
ATOM 1407 C C . LEU A 1 265 ? -0.740 46.040 30.802 1.00 29.09 1484 LEU A C 1
ATOM 1408 O O . LEU A 1 265 ? 0.354 46.165 30.221 1.00 28.44 1484 LEU A O 1
ATOM 1413 N N . TYR A 1 266 ? -0.931 45.221 31.840 1.00 27.63 1485 TYR A N 1
ATOM 1414 C CA . TYR A 1 266 ? 0.167 44.639 32.608 1.00 27.22 1485 TYR A CA 1
ATOM 1415 C C . TYR A 1 266 ? 0.251 43.138 32.353 1.00 27.14 1485 TYR A C 1
ATOM 1416 O O . TYR A 1 266 ? -0.752 42.447 32.457 1.00 26.71 1485 TYR A O 1
ATOM 1425 N N . PHE A 1 267 ? 1.442 42.638 32.002 1.00 26.95 1486 PHE A N 1
ATOM 1426 C CA . PHE A 1 267 ? 1.616 41.220 31.639 1.00 26.69 1486 PHE A CA 1
ATOM 1427 C C . PHE A 1 267 ? 2.421 40.424 32.664 1.00 27.43 1486 PHE A C 1
ATOM 1428 O O . PHE A 1 267 ? 3.632 40.598 32.795 1.00 25.78 1486 PHE A O 1
ATOM 1436 N N . ASN A 1 268 ? 1.725 39.542 33.380 1.00 27.88 1487 ASN A N 1
ATOM 1437 C CA . ASN A 1 268 ? 2.359 38.634 34.356 1.00 28.52 1487 ASN A CA 1
ATOM 1438 C C . ASN A 1 268 ? 2.027 37.160 34.132 1.00 28.60 1487 ASN A C 1
ATOM 1439 O O . ASN A 1 268 ? 2.328 36.304 34.979 1.00 28.76 1487 ASN A O 1
ATOM 1444 N N . GLY A 1 269 ? 1.408 36.845 32.992 1.00 28.65 1488 GLY A N 1
ATOM 1445 C CA . GLY A 1 269 ? 0.951 35.477 32.743 1.00 28.64 1488 GLY A CA 1
ATOM 1446 C C . GLY A 1 269 ? 2.128 34.528 32.703 1.00 28.96 1488 GLY A C 1
ATOM 1447 O O . GLY A 1 269 ? 3.255 34.937 32.378 1.00 29.78 1488 GLY A O 1
ATOM 1448 N N . LEU A 1 270 ? 1.872 33.263 33.026 1.00 28.24 1489 LEU A N 1
ATOM 1449 C CA . LEU A 1 270 ? 2.927 32.265 33.103 1.00 29.56 1489 LEU A CA 1
ATOM 1450 C C . LEU A 1 270 ? 3.129 31.492 31.793 1.00 28.93 1489 LEU A C 1
ATOM 1451 O O . LEU A 1 270 ? 4.078 30.720 31.674 1.00 28.69 1489 LEU A O 1
ATOM 1456 N N . GLY A 1 271 ? 2.244 31.697 30.818 1.00 28.70 1490 GLY A N 1
ATOM 1457 C CA . GLY A 1 271 ? 2.434 31.081 29.505 1.00 29.29 1490 GLY A CA 1
ATOM 1458 C C . GLY A 1 271 ? 2.869 32.118 28.480 1.00 29.65 1490 GLY A C 1
ATOM 1459 O O . GLY A 1 271 ? 3.933 32.736 28.592 1.00 30.68 1490 GLY A O 1
ATOM 1460 N N . LYS A 1 272 ? 2.031 32.322 27.473 1.00 29.89 1491 LYS A N 1
ATOM 1461 C CA . LYS A 1 272 ? 2.289 33.358 26.478 1.00 29.37 1491 LYS A CA 1
ATOM 1462 C C . LYS A 1 272 ? 1.819 34.725 26.966 1.00 28.12 1491 LYS A C 1
ATOM 1463 O O . LYS A 1 272 ? 0.787 34.836 27.633 1.00 28.72 1491 LYS A O 1
ATOM 1469 N N . ARG A 1 273 ? 2.596 35.761 26.677 1.00 26.83 1492 ARG A N 1
ATOM 1470 C CA . ARG A 1 273 ? 2.169 37.135 26.937 1.00 26.57 1492 ARG A CA 1
ATOM 1471 C C . ARG A 1 273 ? 2.133 37.893 25.627 1.00 27.03 1492 ARG A C 1
ATOM 1472 O O . ARG A 1 273 ? 3.166 38.065 25.002 1.00 26.53 1492 ARG A O 1
ATOM 1480 N N . GLU A 1 274 ? 0.941 38.322 25.208 1.00 27.16 1493 GLU A N 1
ATOM 1481 C CA . GLU A 1 274 ? 0.737 38.906 23.868 1.00 28.09 1493 GLU A CA 1
ATOM 1482 C C . GLU A 1 274 ? -0.476 39.807 23.919 1.00 27.37 1493 GLU A C 1
ATOM 1483 O O . GLU A 1 274 ? -1.499 39.411 24.465 1.00 27.52 1493 GLU A O 1
ATOM 1489 N N . ALA A 1 275 ? -0.346 41.010 23.363 1.00 27.06 1494 ALA A N 1
ATOM 1490 C CA . ALA A 1 275 ? -1.478 41.892 23.076 1.00 26.48 1494 ALA A CA 1
ATOM 1491 C C . ALA A 1 275 ? -1.597 41.993 21.551 1.00 27.28 1494 ALA A C 1
ATOM 1492 O O . ALA A 1 275 ? -0.638 42.381 20.869 1.00 25.97 1494 ALA A O 1
ATOM 1494 N N . ARG A 1 276 ? -2.765 41.636 21.033 1.00 26.85 1495 ARG A N 1
ATOM 1495 C CA . ARG A 1 276 ? -2.956 41.535 19.593 1.00 28.72 1495 ARG A CA 1
ATOM 1496 C C . ARG A 1 276 ? -4.236 42.256 19.175 1.00 27.80 1495 ARG A C 1
ATOM 1497 O O . ARG A 1 276 ? -5.314 41.963 19.711 1.00 28.06 1495 ARG A O 1
ATOM 1505 N N . THR A 1 277 ? -4.125 43.171 18.212 1.00 27.67 1496 THR A N 1
ATOM 1506 C CA . THR A 1 277 ? -5.308 43.919 17.721 1.00 27.77 1496 THR A CA 1
ATOM 1507 C C . THR A 1 277 ? -6.097 43.124 16.684 1.00 28.62 1496 THR A C 1
ATOM 1508 O O . THR A 1 277 ? -5.570 42.166 16.082 1.00 28.45 1496 THR A O 1
ATOM 1512 N N . VAL A 1 278 ? -7.357 43.523 16.481 1.00 29.39 1497 VAL A N 1
ATOM 1513 C CA . VAL A 1 278 ? -8.121 43.115 15.280 1.00 30.17 1497 VAL A CA 1
ATOM 1514 C C . VAL A 1 278 ? -7.466 43.737 14.041 1.00 30.09 1497 VAL A C 1
ATOM 1515 O O . VAL A 1 278 ? -6.677 44.691 14.153 1.00 29.04 1497 VAL A O 1
ATOM 1519 N N . PRO A 1 279 ? -7.782 43.211 12.840 1.00 30.94 1498 PRO A N 1
ATOM 1520 C CA . PRO A 1 279 ? -7.246 43.859 11.663 1.00 31.25 1498 PRO A CA 1
ATOM 1521 C C . PRO A 1 279 ? -7.833 45.254 11.488 1.00 31.35 1498 PRO A C 1
ATOM 1522 O O . PRO A 1 279 ? -9.054 45.440 11.603 1.00 31.96 1498 PRO A O 1
ATOM 1526 N N . LEU A 1 280 ? -6.950 46.215 11.241 1.00 30.84 1499 LEU A N 1
ATOM 1527 C CA . LEU A 1 280 ? -7.315 47.610 11.062 1.00 31.15 1499 LEU A CA 1
ATOM 1528 C C . LEU A 1 280 ? 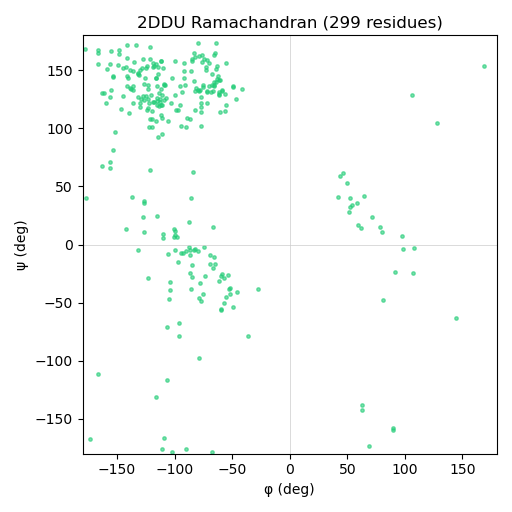-7.085 48.064 9.635 1.00 32.18 1499 LEU A C 1
ATOM 1529 O O . LEU A 1 280 ? -6.263 47.490 8.910 1.00 31.68 1499 LEU A O 1
ATOM 1534 N N . ASP A 1 281 ? -7.779 49.129 9.242 1.00 33.24 1500 ASP A N 1
ATOM 1535 C CA . ASP A 1 281 ? -7.523 49.768 7.950 1.00 33.85 1500 ASP A CA 1
ATOM 1536 C C . ASP A 1 281 ? -6.465 50.830 8.168 1.00 34.11 1500 ASP A C 1
ATOM 1537 O O . ASP A 1 281 ? -6.759 51.931 8.644 1.00 33.51 1500 ASP A O 1
ATOM 1542 N N . THR A 1 282 ? -5.225 50.484 7.801 1.00 34.11 1501 THR A N 1
ATOM 1543 C CA . THR A 1 282 ? -4.041 51.306 8.047 1.00 34.37 1501 THR A CA 1
ATOM 1544 C C . THR A 1 282 ? -3.590 52.113 6.813 1.00 35.40 1501 THR A C 1
ATOM 1545 O O . THR A 1 282 ? -2.527 52.746 6.835 1.00 34.77 1501 THR A O 1
ATOM 1549 N N . ARG A 1 283 ? -4.399 52.116 5.753 1.00 36.59 1502 ARG A N 1
ATOM 1550 C CA . ARG A 1 283 ? -4.023 52.824 4.516 1.00 37.51 1502 ARG A CA 1
ATOM 1551 C C . ARG A 1 283 ? -3.638 54.270 4.787 1.00 37.84 1502 ARG A C 1
ATOM 1552 O O . ARG A 1 283 ? -2.683 54.775 4.215 1.00 38.28 1502 ARG A O 1
ATOM 1560 N N . ASN A 1 284 ? -4.344 54.920 5.707 1.00 38.70 1503 ASN A N 1
ATOM 1561 C CA . ASN A 1 284 ? -4.027 56.296 6.075 1.00 39.28 1503 ASN A CA 1
ATOM 1562 C C . ASN A 1 284 ? -3.441 56.447 7.481 1.00 39.37 1503 ASN A C 1
ATOM 1563 O O . ASN A 1 284 ? -3.277 57.572 7.963 1.00 39.64 1503 ASN A O 1
ATOM 1568 N N . ILE A 1 285 ? -3.107 55.330 8.136 1.00 38.57 1504 ILE A N 1
ATOM 1569 C CA . ILE A 1 285 ? -2.424 55.405 9.441 1.00 37.84 1504 ILE A CA 1
ATOM 1570 C C . ILE A 1 285 ? -0.940 55.712 9.267 1.00 38.52 1504 ILE A C 1
ATOM 1571 O O . ILE A 1 285 ? -0.253 55.090 8.444 1.00 38.48 1504 ILE A O 1
ATOM 1576 N N . ARG A 1 286 ? -0.441 56.661 10.046 1.00 38.89 1505 ARG A N 1
ATOM 1577 C CA . ARG A 1 286 ? 0.979 56.985 10.028 1.00 39.97 1505 ARG A CA 1
ATOM 1578 C C . ARG A 1 286 ? 1.756 56.451 11.230 1.00 39.63 1505 ARG A C 1
ATOM 1579 O O . ARG A 1 286 ? 2.888 55.992 11.087 1.00 40.56 1505 ARG A O 1
ATOM 1587 N N . LEU A 1 287 ? 1.137 56.517 12.403 1.00 38.67 1506 LEU A N 1
ATOM 1588 C CA . LEU A 1 287 ? 1.851 56.351 13.667 1.00 37.97 1506 LEU A CA 1
ATOM 1589 C C . LEU A 1 287 ? 1.266 55.227 14.495 1.00 36.26 1506 LEU A C 1
ATOM 1590 O O . LEU A 1 287 ? 0.030 55.106 14.615 1.00 35.45 1506 LEU A O 1
ATOM 1595 N N . VAL A 1 288 ? 2.163 54.390 15.021 1.00 34.22 1507 VAL A N 1
ATOM 1596 C CA . VAL A 1 288 ? 1.869 53.490 16.126 1.00 32.46 1507 VAL A CA 1
ATOM 1597 C C . VAL A 1 288 ? 2.712 53.984 17.307 1.00 31.69 1507 VAL A C 1
ATOM 1598 O O . VAL A 1 288 ? 3.953 54.074 17.218 1.00 31.35 1507 VAL A O 1
ATOM 1602 N N . GLN A 1 289 ? 2.040 54.360 18.393 1.00 29.94 1508 GLN A N 1
ATOM 1603 C CA . GLN A 1 289 ? 2.728 54.930 19.546 1.00 29.97 1508 GLN A CA 1
ATOM 1604 C C . GLN A 1 289 ? 2.233 54.232 20.817 1.00 28.56 1508 GLN A C 1
ATOM 1605 O O . GLN A 1 289 ? 1.091 53.817 20.885 1.00 28.11 1508 GLN A O 1
ATOM 1611 N N . PHE A 1 290 ? 3.113 54.078 21.802 1.00 27.99 1509 PHE A N 1
ATOM 1612 C CA . PHE A 1 290 ? 2.757 53.412 23.072 1.00 27.20 1509 PHE A CA 1
ATOM 1613 C C . PHE A 1 290 ? 3.862 53.701 24.071 1.00 26.82 1509 PHE A C 1
ATOM 1614 O O . PHE A 1 290 ? 4.991 53.983 23.678 1.00 25.81 1509 PHE A O 1
ATOM 1622 N N . TYR A 1 291 ? 3.532 53.655 25.363 1.00 26.66 1510 TYR A N 1
ATOM 1623 C CA . TYR A 1 291 ? 4.555 53.623 26.412 1.00 26.45 1510 TYR A CA 1
ATOM 1624 C C . TYR A 1 291 ? 4.865 52.164 26.735 1.00 25.48 1510 TYR A C 1
ATOM 1625 O O . TYR A 1 291 ? 3.991 51.327 26.652 1.00 25.43 1510 TYR A O 1
ATOM 1634 N N . ILE A 1 292 ? 6.098 51.883 27.139 1.00 24.87 1511 ILE A N 1
ATOM 1635 C CA . ILE A 1 292 ? 6.504 50.518 27.465 1.00 24.76 1511 ILE A CA 1
ATOM 1636 C C . ILE A 1 292 ? 7.423 50.484 28.696 1.00 23.79 1511 ILE A C 1
ATOM 1637 O O . ILE A 1 292 ? 8.236 51.375 28.905 1.00 24.03 1511 ILE A O 1
ATOM 1642 N N . GLN A 1 293 ? 7.272 49.453 29.519 1.00 24.02 1512 GLN A N 1
ATOM 1643 C CA . GLN A 1 293 ? 8.270 49.172 30.542 1.00 24.57 1512 GLN A CA 1
ATOM 1644 C C . GLN A 1 293 ? 8.457 47.663 30.554 1.00 23.98 1512 GLN A C 1
ATOM 1645 O O . GLN A 1 293 ? 7.483 46.939 30.493 1.00 24.85 1512 GLN A O 1
ATOM 1651 N N . ILE A 1 294 ? 9.699 47.206 30.584 1.00 23.75 1513 ILE A N 1
ATOM 1652 C CA . ILE A 1 294 ? 9.991 45.780 30.708 1.00 24.21 1513 ILE A CA 1
ATOM 1653 C C . ILE A 1 294 ? 10.842 45.591 31.970 1.00 24.40 1513 ILE A C 1
ATOM 1654 O O . ILE A 1 294 ? 11.996 45.979 32.010 1.00 24.52 1513 ILE A O 1
ATOM 1659 N N . GLY A 1 295 ? 10.252 45.018 33.010 1.00 26.40 1514 GLY A N 1
ATOM 1660 C CA . GLY A 1 295 ? 10.974 44.832 34.267 1.00 28.24 1514 GLY A CA 1
ATOM 1661 C C . GLY A 1 295 ? 11.255 46.147 34.977 1.00 30.67 1514 GLY A C 1
ATOM 1662 O O . GLY A 1 295 ? 10.790 47.217 34.563 1.00 29.47 1514 GLY A O 1
ATOM 1663 N N . SER A 1 296 ? 12.029 46.055 36.054 1.00 32.50 1515 SER A N 1
ATOM 1664 C CA . SER A 1 296 ? 12.282 47.158 36.943 1.00 36.23 1515 SER A CA 1
ATOM 1665 C C . SER A 1 296 ? 13.574 46.860 37.700 1.00 37.56 1515 SER A C 1
ATOM 1666 O O . SER A 1 296 ? 13.900 45.698 37.958 1.00 36.97 1515 SER A O 1
ATOM 1669 N N . LYS A 1 297 ? 14.287 47.911 38.080 1.00 40.29 1516 LYS A N 1
ATOM 1670 C CA . LYS A 1 297 ? 15.401 47.787 39.024 1.00 43.16 1516 LYS A CA 1
ATOM 1671 C C . LYS A 1 297 ? 14.873 47.667 40.455 1.00 43.81 1516 LYS A C 1
ATOM 1672 O O . LYS A 1 297 ? 15.483 46.993 41.294 1.00 45.40 1516 LYS A O 1
ATOM 1678 N N . THR A 1 298 ? 13.750 48.326 40.733 1.00 44.27 1517 THR A N 1
ATOM 1679 C CA . THR A 1 298 ? 13.333 48.583 42.119 1.00 45.14 1517 THR A CA 1
ATOM 1680 C C . THR A 1 298 ? 11.893 48.259 42.509 1.00 44.33 1517 THR A C 1
ATOM 1681 O O . THR A 1 298 ? 11.547 48.383 43.686 1.00 45.07 1517 THR A O 1
ATOM 1685 N N . SER A 1 299 ? 11.045 47.849 41.565 1.00 43.03 1518 SER A N 1
ATOM 1686 C CA . SER A 1 299 ? 9.616 47.690 41.892 1.00 41.49 1518 SER A CA 1
ATOM 1687 C C . SER A 1 299 ? 9.225 46.364 42.553 1.00 39.57 1518 SER A C 1
ATOM 1688 O O . SER A 1 299 ? 8.068 46.189 42.933 1.00 39.65 1518 SER A O 1
ATOM 1691 N N . GLY A 1 300 ? 10.172 45.442 42.690 1.00 37.44 1519 GLY A N 1
ATOM 1692 C CA . GLY A 1 300 ? 9.920 44.167 43.370 1.00 34.42 1519 GLY A CA 1
ATOM 1693 C C . GLY A 1 300 ? 9.425 43.011 42.522 1.00 33.29 1519 GLY A C 1
ATOM 1694 O O . GLY A 1 300 ? 9.616 42.988 41.291 1.00 32.90 1519 GLY A O 1
ATOM 1695 N N . ILE A 1 301 ? 8.779 42.047 43.185 1.00 30.98 1520 ILE A N 1
ATOM 1696 C CA . ILE A 1 301 ? 8.420 40.758 42.586 1.00 29.37 1520 ILE A CA 1
ATOM 1697 C C . ILE A 1 301 ? 7.330 40.821 41.501 1.00 28.50 1520 ILE A C 1
ATOM 1698 O O . ILE A 1 301 ? 7.166 39.867 40.757 1.00 27.51 1520 ILE A O 1
ATOM 1703 N N . THR A 1 302 ? 6.574 41.916 41.419 1.00 28.15 1521 THR A N 1
ATOM 1704 C CA . THR A 1 302 ? 5.576 42.033 40.352 1.00 28.72 1521 THR A CA 1
ATOM 1705 C C . THR A 1 302 ? 6.189 42.605 39.057 1.00 29.02 1521 THR A C 1
ATOM 1706 O O . THR A 1 302 ? 5.490 42.710 38.039 1.00 28.82 1521 THR A O 1
ATOM 1710 N N . CYS A 1 303 ? 7.463 42.999 39.117 1.00 29.40 1522 CYS A N 1
ATOM 1711 C CA . CYS A 1 303 ? 8.166 43.611 37.967 1.00 30.06 1522 CYS A CA 1
ATOM 1712 C C . CYS A 1 303 ? 9.660 43.398 38.154 1.00 29.28 1522 CYS A C 1
ATOM 1713 O O . CYS A 1 303 ? 10.401 44.329 38.467 1.00 29.79 1522 CYS A O 1
ATOM 1716 N N . ILE A 1 304 ? 10.091 42.150 38.000 1.00 29.03 1523 ILE A N 1
ATOM 1717 C CA . ILE A 1 304 ? 11.469 41.775 38.284 1.00 29.60 1523 ILE A CA 1
ATOM 1718 C C . ILE A 1 304 ? 12.394 42.235 37.163 1.00 30.06 1523 ILE A C 1
ATOM 1719 O O . ILE A 1 304 ? 11.921 42.548 36.067 1.00 29.99 1523 ILE A O 1
ATOM 1724 N N . LYS A 1 305 ? 13.694 42.267 37.448 1.00 28.74 1524 LYS A N 1
ATOM 1725 C CA . LYS A 1 305 ? 14.702 42.629 36.453 1.00 29.67 1524 LYS A CA 1
ATOM 1726 C C . LYS A 1 305 ? 14.878 41.535 35.413 1.00 28.53 1524 LYS A C 1
ATOM 1727 O O . LYS A 1 305 ? 14.983 40.350 35.769 1.00 27.66 1524 LYS A O 1
ATOM 1733 N N . PRO A 1 306 ? 14.877 41.920 34.117 1.00 27.81 1525 PRO A N 1
ATOM 1734 C CA . PRO A 1 306 ? 15.134 40.940 33.059 1.00 27.97 1525 PRO A CA 1
ATOM 1735 C C . PRO A 1 306 ? 16.556 40.369 33.166 1.00 28.38 1525 PRO A C 1
ATOM 1736 O O . PRO A 1 306 ? 17.458 41.057 33.651 1.00 28.64 1525 PRO A O 1
ATOM 1740 N N . ARG A 1 307 ? 16.727 39.130 32.721 1.00 28.75 1526 ARG A N 1
ATOM 1741 C CA . ARG A 1 307 ? 17.999 38.414 32.815 1.00 30.26 1526 ARG A CA 1
ATOM 1742 C C . ARG A 1 307 ? 18.520 37.920 31.474 1.00 30.35 1526 ARG A C 1
ATOM 1743 O O . ARG A 1 307 ? 19.730 37.775 31.296 1.00 31.30 1526 ARG A O 1
ATOM 1751 N N . ALA A 1 308 ? 17.615 37.639 30.538 1.00 30.04 1527 ALA A N 1
ATOM 1752 C CA . ALA A 1 308 ? 18.002 37.080 29.252 1.00 29.79 1527 ALA A CA 1
ATOM 1753 C C . ALA A 1 308 ? 17.396 37.844 28.060 1.00 29.51 1527 ALA A C 1
ATOM 1754 O O . ALA A 1 308 ? 16.302 38.419 28.163 1.00 28.96 1527 ALA A O 1
ATOM 1756 N N . ARG A 1 309 ? 18.099 37.845 26.926 1.00 28.49 1528 ARG A N 1
ATOM 1757 C CA . ARG A 1 309 ? 17.665 38.652 25.772 1.00 29.19 1528 ARG A CA 1
ATOM 1758 C C . ARG A 1 309 ? 16.279 38.311 25.237 1.00 28.17 1528 ARG A C 1
ATOM 1759 O O . ARG A 1 309 ? 15.634 39.163 24.642 1.00 27.32 1528 ARG A O 1
ATOM 1767 N N . ASN A 1 310 ? 15.842 37.061 25.423 1.00 27.78 1529 ASN A N 1
ATOM 1768 C CA . ASN A 1 310 ? 14.532 36.622 24.931 1.00 27.92 1529 ASN A CA 1
ATOM 1769 C C . ASN A 1 310 ? 13.360 37.163 25.760 1.00 26.85 1529 ASN A C 1
ATOM 1770 O O . ASN A 1 310 ? 12.193 36.922 25.449 1.00 26.95 1529 ASN A O 1
ATOM 1775 N N . GLU A 1 311 ? 13.684 37.897 26.818 1.00 25.63 1530 GLU A N 1
ATOM 1776 C CA . GLU A 1 311 ? 12.688 38.608 27.624 1.00 25.44 1530 GLU A CA 1
ATOM 1777 C C . GLU A 1 311 ? 12.372 40.005 27.098 1.00 24.86 1530 GLU A C 1
ATOM 1778 O O . GLU A 1 311 ? 11.526 40.719 27.663 1.00 24.72 1530 GLU A O 1
ATOM 1784 N N . GLY A 1 312 ? 13.057 40.408 26.034 1.00 25.02 1531 GLY A N 1
ATOM 1785 C CA . GLY A 1 312 ? 12.695 41.648 25.333 1.00 25.20 1531 GLY A CA 1
ATOM 1786 C C . GLY A 1 312 ? 11.342 41.471 24.650 1.00 25.72 1531 GLY A C 1
ATOM 1787 O O . GLY A 1 312 ? 10.717 40.420 24.760 1.00 25.55 1531 GLY A O 1
ATOM 1788 N N . LEU A 1 313 ? 10.889 42.501 23.935 1.00 26.00 1532 LEU A N 1
ATOM 1789 C CA . LEU A 1 313 ? 9.611 42.438 23.241 1.00 25.82 1532 LEU A CA 1
ATOM 1790 C C . LEU A 1 313 ? 9.806 42.571 21.732 1.00 25.09 1532 LEU A C 1
ATOM 1791 O O . LEU A 1 313 ? 10.762 43.178 21.256 1.00 24.11 1532 LEU A O 1
ATOM 1796 N N . VAL A 1 314 ? 8.858 42.009 21.009 1.00 24.91 1533 VAL A N 1
ATOM 1797 C CA . VAL A 1 314 ? 8.777 42.130 19.582 1.00 26.30 1533 VAL A CA 1
ATOM 1798 C C . VAL A 1 314 ? 7.411 42.779 19.280 1.00 25.27 1533 VAL A C 1
ATOM 1799 O O . VAL A 1 314 ? 6.373 42.355 19.804 1.00 25.14 1533 VAL A O 1
ATOM 1803 N N . VAL A 1 315 ? 7.442 43.844 18.489 1.00 24.61 1534 VAL A N 1
ATOM 1804 C CA . VAL A 1 315 ? 6.243 44.490 17.949 1.00 23.55 1534 VAL A CA 1
ATOM 1805 C C . VAL A 1 315 ? 6.202 44.147 16.462 1.00 23.47 1534 VAL A C 1
ATOM 1806 O O . VAL A 1 315 ? 7.183 44.348 15.729 1.00 22.08 1534 VAL A O 1
ATOM 1810 N N . GLN A 1 316 ? 5.074 43.601 16.036 1.00 24.16 1535 GLN A N 1
ATOM 1811 C CA . GLN A 1 316 ? 4.931 43.052 14.685 1.00 25.56 1535 GLN A CA 1
ATOM 1812 C C . GLN A 1 316 ? 3.617 43.495 14.057 1.00 26.45 1535 GLN A C 1
ATOM 1813 O O . GLN A 1 316 ? 2.677 43.854 14.791 1.00 25.56 1535 GLN A O 1
ATOM 1819 N N . TYR A 1 317 ? 3.563 43.489 12.712 1.00 26.72 1536 TYR A N 1
ATOM 1820 C CA . TYR A 1 317 ? 2.295 43.597 11.976 1.00 27.63 1536 TYR A CA 1
ATOM 1821 C C . TYR A 1 317 ? 2.027 42.366 11.113 1.00 28.51 1536 TYR A C 1
ATOM 1822 O O . TYR A 1 317 ? 2.963 41.641 10.719 1.00 26.79 1536 TYR A O 1
ATOM 1831 N N . SER A 1 318 ? 0.746 42.141 10.814 1.00 28.37 1537 SER A N 1
ATOM 1832 C CA . SER A 1 318 ? 0.317 41.050 9.958 1.00 29.52 1537 SER A CA 1
ATOM 1833 C C . SER A 1 318 ? -0.774 41.527 9.012 1.00 31.17 1537 SER A C 1
ATOM 1834 O O . SER A 1 318 ? -1.720 42.194 9.448 1.00 29.94 1537 SER A O 1
ATOM 1837 N N . ASN A 1 319 ? -0.636 41.166 7.734 1.00 31.95 1538 ASN A N 1
ATOM 1838 C CA . ASN A 1 319 ? -1.602 41.514 6.692 1.00 33.57 1538 ASN A CA 1
ATOM 1839 C C . ASN A 1 319 ? -2.592 40.369 6.404 1.00 34.83 1538 ASN A C 1
ATOM 1840 O O . ASN A 1 319 ? -3.435 40.469 5.498 1.00 35.37 1538 ASN A O 1
ATOM 1845 N N . ASP A 1 320 ? -2.518 39.313 7.211 1.00 35.63 1539 ASP A N 1
ATOM 1846 C CA . ASP A 1 320 ? -3.379 38.150 7.060 1.00 37.40 1539 ASP A CA 1
ATOM 1847 C C . ASP A 1 320 ? -3.900 37.648 8.404 1.00 37.66 1539 ASP A C 1
ATOM 1848 O O . ASP A 1 320 ? -3.974 36.451 8.629 1.00 37.73 1539 ASP A O 1
ATOM 1853 N N . ASN A 1 321 ? -4.276 38.577 9.284 1.00 38.18 1540 ASN A N 1
ATOM 1854 C CA . ASN A 1 321 ? -4.890 38.219 10.567 1.00 38.83 1540 ASN A CA 1
ATOM 1855 C C . ASN A 1 321 ? -4.083 37.190 11.373 1.00 38.76 1540 ASN A C 1
ATOM 1856 O O . ASN A 1 321 ? -4.636 36.283 11.981 1.00 39.17 1540 ASN A O 1
ATOM 1861 N N . GLY A 1 322 ? -2.765 37.334 11.373 1.00 39.18 1541 GLY A N 1
ATOM 1862 C CA . GLY A 1 322 ? -1.931 36.565 12.287 1.00 38.70 1541 GLY A CA 1
ATOM 1863 C C . GLY A 1 322 ? -1.280 35.306 11.769 1.00 38.85 1541 GLY A C 1
ATOM 1864 O O . GLY A 1 322 ? -0.693 34.565 12.548 1.00 38.89 1541 GLY A O 1
ATOM 1865 N N . ILE A 1 323 ? -1.375 35.031 10.472 1.00 38.18 1542 ILE A N 1
ATOM 1866 C CA . ILE A 1 323 ? -0.736 33.820 9.943 1.00 38.27 1542 ILE A CA 1
ATOM 1867 C C . ILE A 1 323 ? 0.762 34.103 9.797 1.00 37.97 1542 ILE A C 1
ATOM 1868 O O . ILE A 1 323 ? 1.602 33.288 10.201 1.00 38.39 1542 ILE A O 1
ATOM 1873 N N . LEU A 1 324 ? 1.067 35.261 9.222 1.00 36.72 1543 LEU A N 1
ATOM 1874 C CA . LEU A 1 324 ? 2.426 35.737 9.019 1.00 36.47 1543 LEU A CA 1
ATOM 1875 C C . LEU A 1 324 ? 2.600 37.103 9.697 1.00 34.07 1543 LEU A C 1
ATOM 1876 O O . LEU A 1 324 ? 1.834 38.033 9.433 1.00 33.32 1543 LEU A O 1
ATOM 1881 N N . TRP A 1 325 ? 3.603 37.205 10.564 1.00 32.27 1544 TRP A N 1
ATOM 1882 C CA . TRP A 1 325 ? 3.946 38.443 11.267 1.00 31.05 1544 TRP A CA 1
ATOM 1883 C C . TRP A 1 325 ? 5.265 39.009 10.738 1.00 31.54 1544 TRP A C 1
ATOM 1884 O O . TRP A 1 325 ? 6.220 38.269 10.500 1.00 32.56 1544 TRP A O 1
ATOM 1895 N N . HIS A 1 326 ? 5.308 40.316 10.543 1.00 30.71 1545 HIS A N 1
ATOM 1896 C CA . HIS A 1 326 ? 6.501 41.010 10.097 1.00 30.98 1545 HIS A CA 1
ATOM 1897 C C . HIS A 1 326 ? 6.957 41.969 11.185 1.00 30.24 1545 HIS A C 1
ATOM 1898 O O . HIS A 1 326 ? 6.131 42.623 11.845 1.00 28.55 1545 HIS A O 1
ATOM 1905 N N . LEU A 1 327 ? 8.270 42.086 11.327 1.00 29.74 1546 LEU A N 1
ATOM 1906 C CA . LEU A 1 327 ? 8.870 42.975 12.316 1.00 29.27 1546 LEU A CA 1
ATOM 1907 C C . LEU A 1 327 ? 8.551 44.450 12.136 1.00 29.70 1546 LEU A C 1
ATOM 1908 O O . LEU A 1 327 ? 8.730 45.005 11.063 1.00 29.39 1546 LEU A O 1
ATOM 1913 N N . LEU A 1 328 ? 8.096 45.099 13.208 1.00 28.58 1547 LEU A N 1
ATOM 1914 C CA . LEU A 1 328 ? 8.038 46.553 13.232 1.00 28.52 1547 LEU A CA 1
ATOM 1915 C C . LEU A 1 328 ? 9.150 47.131 14.083 1.00 28.22 1547 LEU A C 1
ATOM 1916 O O . LEU A 1 328 ? 9.825 48.099 13.689 1.00 27.16 1547 LEU A O 1
ATOM 1921 N N . ARG A 1 329 ? 9.334 46.560 15.283 1.00 26.92 1548 ARG A N 1
ATOM 1922 C CA . ARG A 1 329 ? 10.330 47.071 16.214 1.00 26.85 1548 ARG A CA 1
ATOM 1923 C C . ARG A 1 329 ? 10.631 45.989 17.238 1.00 27.25 1548 ARG A C 1
ATOM 1924 O O . ARG A 1 329 ? 9.708 45.407 17.790 1.00 26.57 1548 ARG A O 1
ATOM 1932 N N . GLU A 1 330 ? 11.919 45.715 17.450 1.00 26.92 1549 GLU A N 1
ATOM 1933 C CA . GLU A 1 330 ? 12.345 44.897 18.577 1.00 28.41 1549 GLU A CA 1
ATOM 1934 C C . GLU A 1 330 ? 12.835 45.798 19.689 1.00 27.09 1549 GLU A C 1
ATOM 1935 O O . GLU A 1 330 ? 13.672 46.703 19.460 1.00 27.48 1549 GLU A O 1
ATOM 1941 N N . LEU A 1 331 ? 12.284 45.566 20.886 1.00 26.23 1550 LEU A N 1
ATOM 1942 C CA . LEU A 1 331 ? 12.586 46.349 22.076 1.00 24.92 1550 LEU A CA 1
ATOM 1943 C C . LEU A 1 331 ? 13.529 45.568 22.994 1.00 25.13 1550 LEU A C 1
ATOM 1944 O O . LEU A 1 331 ? 13.228 44.444 23.406 1.00 25.69 1550 LEU A O 1
ATOM 1949 N N . ASP A 1 332 ? 14.679 46.166 23.280 1.00 24.39 1551 ASP A N 1
ATOM 1950 C CA . ASP A 1 332 ? 15.765 45.486 23.971 1.00 24.80 1551 ASP A CA 1
ATOM 1951 C C . ASP A 1 332 ? 15.410 45.220 25.443 1.00 24.16 1551 ASP A C 1
ATOM 1952 O O . ASP A 1 332 ? 14.847 46.075 26.108 1.00 23.68 1551 ASP A O 1
ATOM 1957 N N . PHE A 1 333 ? 15.721 44.007 25.898 1.00 24.84 1552 PHE A N 1
ATOM 1958 C CA . PHE A 1 333 ? 15.429 43.526 27.253 1.00 25.41 1552 PHE A CA 1
ATOM 1959 C C . PHE A 1 333 ? 15.917 44.379 28.420 1.00 26.05 1552 PHE A C 1
ATOM 1960 O O . PHE A 1 333 ? 15.303 44.351 29.496 1.00 26.45 1552 PHE A O 1
ATOM 1968 N N . MET A 1 334 ? 16.985 45.153 28.213 1.00 26.24 1553 MET A N 1
ATOM 1969 C CA . MET A 1 334 ? 17.573 45.960 29.302 1.00 27.13 1553 MET A CA 1
ATOM 1970 C C . MET A 1 334 ? 17.385 47.469 29.152 1.00 26.26 1553 MET A C 1
ATOM 1971 O O . MET A 1 334 ? 17.932 48.257 29.949 1.00 26.10 1553 MET A O 1
ATOM 1976 N N . SER A 1 335 ? 16.625 47.877 28.142 1.00 24.96 1554 SER A N 1
ATOM 1977 C CA . SER A 1 335 ? 16.526 49.302 27.800 1.00 24.69 1554 SER A CA 1
ATOM 1978 C C . SER A 1 335 ? 15.275 49.981 28.344 1.00 25.04 1554 SER A C 1
ATOM 1979 O O . SER A 1 335 ? 15.122 51.200 28.197 1.00 24.82 1554 SER A O 1
ATOM 1982 N N . PHE A 1 336 ? 14.386 49.198 28.970 1.00 24.29 1555 PHE A N 1
ATOM 1983 C CA . PHE A 1 336 ? 13.073 49.698 29.382 1.00 24.34 1555 PHE A CA 1
ATOM 1984 C C . PHE A 1 336 ? 12.775 49.453 30.873 1.00 25.23 1555 PHE A C 1
ATOM 1985 O O . PHE A 1 336 ? 11.634 49.235 31.256 1.00 25.04 1555 PHE A O 1
ATOM 1993 N N . LEU A 1 337 ? 13.811 49.554 31.709 1.00 26.34 1556 LEU A N 1
ATOM 1994 C CA . LEU A 1 337 ? 13.649 49.419 33.185 1.00 27.77 1556 LEU A CA 1
ATOM 1995 C C . LEU A 1 337 ? 12.829 50.562 33.815 1.00 28.57 1556 LEU A C 1
ATOM 1996 O O . LEU A 1 337 ? 12.296 50.412 34.929 1.00 28.39 1556 LEU A O 1
ATOM 2001 N N . GLU A 1 338 ? 12.739 51.695 33.104 1.00 28.45 1557 GLU A N 1
ATOM 2002 C CA . GLU A 1 338 ? 11.845 52.802 33.438 1.00 30.28 1557 GLU A CA 1
ATOM 2003 C C . GLU A 1 338 ? 10.958 53.072 32.204 1.00 29.00 1557 GLU A C 1
ATOM 2004 O O . GLU A 1 338 ? 11.367 52.754 31.091 1.00 29.46 1557 GLU A O 1
ATOM 2010 N N . PRO A 1 339 ? 9.738 53.633 32.390 1.00 28.85 1558 PRO A N 1
ATOM 2011 C CA . PRO A 1 339 ? 8.831 53.787 31.254 1.00 28.41 1558 PRO A CA 1
ATOM 2012 C C . PRO A 1 339 ? 9.397 54.676 30.126 1.00 28.12 1558 PRO A C 1
ATOM 2013 O O . PRO A 1 339 ? 10.077 55.658 30.381 1.00 27.14 1558 PRO A O 1
ATOM 2017 N N . GLN A 1 340 ? 9.141 54.299 28.880 1.00 28.23 1559 GLN A N 1
ATOM 2018 C CA . GLN A 1 340 ? 9.619 55.076 27.741 1.00 28.08 1559 GLN A CA 1
ATOM 2019 C C . GLN A 1 340 ? 8.505 55.128 26.705 1.00 28.11 1559 GLN A C 1
ATOM 2020 O O . GLN A 1 340 ? 7.708 54.198 26.594 1.00 28.16 1559 GLN A O 1
ATOM 2026 N N . ILE A 1 341 ? 8.469 56.206 25.929 1.00 27.67 1560 ILE A N 1
ATOM 2027 C CA . ILE A 1 341 ? 7.540 56.288 24.815 1.00 27.60 1560 ILE A CA 1
ATOM 2028 C C . ILE A 1 341 ? 8.240 55.771 23.545 1.00 26.96 1560 ILE A C 1
ATOM 2029 O O . ILE A 1 341 ? 9.439 55.978 23.371 1.00 26.53 1560 ILE A O 1
ATOM 2034 N N . ILE A 1 342 ? 7.489 55.072 22.697 1.00 27.04 1561 ILE A N 1
ATOM 2035 C CA . ILE A 1 342 ? 7.986 54.546 21.416 1.00 27.19 1561 ILE A CA 1
ATOM 2036 C C . ILE A 1 342 ? 7.048 55.074 20.348 1.00 28.42 1561 ILE A C 1
ATOM 2037 O O . ILE A 1 342 ? 5.846 54.925 20.488 1.00 28.15 1561 ILE A O 1
ATOM 2042 N N . SER A 1 343 ? 7.588 55.700 19.300 1.00 29.68 1562 SER A N 1
ATOM 2043 C CA . SER A 1 343 ? 6.776 56.181 18.176 1.00 31.11 1562 SER A CA 1
ATOM 2044 C C . SER A 1 343 ? 7.308 55.548 16.900 1.00 31.71 1562 SER A C 1
ATOM 2045 O O . SER A 1 343 ? 8.457 55.766 16.549 1.00 32.97 1562 SER A O 1
ATOM 2048 N N . ILE A 1 344 ? 6.477 54.747 16.244 1.00 31.93 1563 ILE A N 1
ATOM 2049 C CA . ILE A 1 344 ? 6.850 54.022 15.041 1.00 31.58 1563 ILE A CA 1
ATOM 2050 C C . ILE A 1 344 ? 6.096 54.596 13.822 1.00 32.97 1563 ILE A C 1
ATOM 2051 O O . ILE A 1 344 ? 4.848 54.610 13.808 1.00 32.53 1563 ILE A O 1
ATOM 2056 N N . ASP A 1 345 ? 6.867 55.083 12.839 1.00 32.90 1564 ASP A N 1
ATOM 2057 C CA . ASP A 1 345 ? 6.390 55.500 11.511 1.00 33.82 1564 ASP A CA 1
ATOM 2058 C C . ASP A 1 345 ? 6.155 54.222 10.694 1.00 34.15 1564 ASP A C 1
ATOM 2059 O O . ASP A 1 345 ? 7.085 53.442 10.490 1.00 32.97 1564 ASP A O 1
ATOM 2064 N N . LEU A 1 346 ? 4.916 53.975 10.270 1.00 33.85 1565 LEU A N 1
ATOM 2065 C CA . LEU A 1 346 ? 4.617 52.729 9.563 1.00 34.51 1565 LEU A CA 1
ATOM 2066 C C . LEU A 1 346 ? 5.287 52.651 8.180 1.00 34.95 1565 LEU A C 1
ATOM 2067 O O . LEU A 1 346 ? 5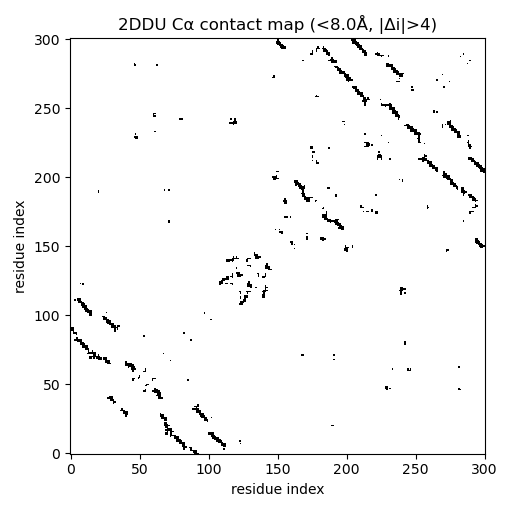.291 53.634 7.443 1.00 34.53 1565 LEU A O 1
ATOM 2072 N N . PRO A 1 347 ? 5.845 51.479 7.832 1.00 35.44 1566 PRO A N 1
ATOM 2073 C CA . PRO A 1 347 ? 6.330 51.261 6.473 1.00 35.71 1566 PRO A CA 1
ATOM 2074 C C . PRO A 1 347 ? 5.143 51.059 5.515 1.00 36.02 1566 PRO A C 1
ATOM 2075 O O . PRO A 1 347 ? 4.050 50.710 5.964 1.00 34.90 1566 PRO A O 1
ATOM 2079 N N . ARG A 1 348 ? 5.368 51.263 4.212 1.00 36.68 1567 ARG A N 1
ATOM 2080 C CA . ARG A 1 348 ? 4.327 51.106 3.170 1.00 37.98 1567 ARG A CA 1
ATOM 2081 C C . ARG A 1 348 ? 3.614 49.771 3.252 1.00 36.54 1567 ARG A C 1
ATOM 2082 O O . ARG A 1 348 ? 2.389 49.690 3.108 1.00 36.34 1567 ARG A O 1
ATOM 2090 N N . GLU A 1 349 ? 4.394 48.717 3.472 1.00 36.04 1568 GLU A N 1
ATOM 2091 C CA . GLU A 1 349 ? 3.892 47.340 3.469 1.00 36.37 1568 GLU A CA 1
ATOM 2092 C C . GLU A 1 349 ? 2.888 47.017 4.591 1.00 34.87 1568 GLU A C 1
ATOM 2093 O O . GLU A 1 349 ? 2.175 46.011 4.529 1.00 35.19 1568 GLU A O 1
ATOM 2099 N N . ALA A 1 350 ? 2.852 47.871 5.604 1.00 34.15 1569 ALA A N 1
ATOM 2100 C CA . ALA A 1 350 ? 1.954 47.714 6.756 1.00 34.16 1569 ALA A CA 1
ATOM 2101 C C . ALA A 1 350 ? 0.706 48.598 6.630 1.00 34.70 1569 ALA A C 1
ATOM 2102 O O . ALA A 1 350 ? -0.040 48.779 7.602 1.00 33.90 1569 ALA A O 1
ATOM 2104 N N . LYS A 1 351 ? 0.502 49.166 5.440 1.00 35.42 1570 LYS A N 1
ATOM 2105 C CA . LYS A 1 351 ? -0.668 50.017 5.142 1.00 36.59 1570 LYS A CA 1
ATOM 2106 C C . LYS A 1 351 ? -1.600 49.325 4.158 1.00 37.36 1570 LYS A C 1
ATOM 2107 O O . LYS A 1 351 ? -1.386 49.361 2.939 1.00 37.94 1570 LYS A O 1
ATOM 2113 N N . THR A 1 352 ? -2.602 48.649 4.699 1.00 37.84 1571 THR A N 1
ATOM 2114 C CA . THR A 1 352 ? -3.547 47.880 3.912 1.00 38.11 1571 THR A CA 1
ATOM 2115 C C . THR A 1 352 ? -4.936 48.046 4.529 1.00 38.13 1571 THR A C 1
ATOM 2116 O O . THR A 1 352 ? -5.062 48.633 5.603 1.00 38.27 1571 THR A O 1
ATOM 2120 N N . PRO A 1 353 ? -5.986 47.543 3.853 1.00 38.01 1572 PRO A N 1
ATOM 2121 C CA . PRO A 1 353 ? -7.325 47.619 4.449 1.00 37.49 1572 PRO A CA 1
ATOM 2122 C C . PRO A 1 353 ? -7.536 46.708 5.674 1.00 36.87 1572 PRO A C 1
ATOM 2123 O O . PRO A 1 353 ? -8.561 46.820 6.341 1.00 36.12 1572 PRO A O 1
ATOM 2127 N N . ALA A 1 354 ? -6.572 45.819 5.953 1.00 35.13 1573 ALA A N 1
ATOM 2128 C CA . ALA A 1 354 ? -6.677 44.824 7.016 1.00 33.71 1573 ALA A CA 1
ATOM 2129 C C . ALA A 1 354 ? -5.281 44.412 7.547 1.00 33.20 1573 ALA A C 1
ATOM 2130 O O . ALA A 1 354 ? -4.745 43.372 7.154 1.00 32.78 1573 ALA A O 1
ATOM 2132 N N . THR A 1 355 ? -4.724 45.236 8.435 1.00 32.31 1574 THR A N 1
ATOM 2133 C CA . THR A 1 355 ? -3.414 45.008 9.070 1.00 32.20 1574 THR A CA 1
ATOM 2134 C C . THR A 1 355 ? -3.593 44.983 10.596 1.00 31.35 1574 THR A C 1
ATOM 2135 O O . THR A 1 355 ? -4.101 45.944 11.180 1.00 31.79 1574 THR A O 1
ATOM 2139 N N . ALA A 1 356 ? -3.201 43.875 11.217 1.00 30.54 1575 ALA A N 1
ATOM 2140 C CA . ALA A 1 356 ? -3.293 43.705 12.668 1.00 29.58 1575 ALA A CA 1
ATOM 2141 C C . ALA A 1 356 ? -1.923 43.971 13.267 1.00 29.45 1575 ALA A C 1
ATOM 2142 O O . ALA A 1 356 ? -0.913 43.886 12.550 1.00 28.18 1575 ALA A O 1
ATOM 2144 N N . PHE A 1 357 ? -1.884 44.318 14.563 1.00 27.95 1576 PHE A N 1
ATOM 2145 C CA . PHE A 1 357 ? -0.615 44.577 15.248 1.00 26.99 1576 PHE A CA 1
ATOM 2146 C C . PHE A 1 357 ? -0.503 43.686 16.487 1.00 26.89 1576 PHE A C 1
ATOM 2147 O O . PHE A 1 357 ? -1.525 43.328 17.080 1.00 26.14 1576 PHE A O 1
ATOM 2155 N N . ARG A 1 358 ? 0.724 43.346 16.894 1.00 26.00 1577 ARG A N 1
ATOM 2156 C CA . ARG A 1 358 ? 0.908 42.639 18.183 1.00 25.28 1577 ARG A CA 1
ATOM 2157 C C . ARG A 1 358 ? 2.187 43.029 18.911 1.00 25.63 1577 ARG A C 1
ATOM 2158 O O . ARG A 1 358 ? 3.168 43.449 18.292 1.00 24.46 1577 ARG A O 1
ATOM 2166 N N . TRP A 1 359 ? 2.123 42.910 20.240 1.00 24.95 1578 TRP A N 1
ATOM 2167 C CA . TRP A 1 359 ? 3.241 43.092 21.144 1.00 24.10 1578 TRP A CA 1
ATOM 2168 C C . TRP A 1 359 ? 3.394 41.713 21.802 1.00 24.41 1578 TRP A C 1
ATOM 2169 O O . TRP A 1 359 ? 2.430 41.191 22.361 1.00 23.71 1578 TRP A O 1
ATOM 2180 N N . TRP A 1 360 ? 4.576 41.099 21.697 1.00 23.55 1579 TRP A N 1
ATOM 2181 C CA . TRP A 1 360 ? 4.756 39.727 22.185 1.00 24.66 1579 TRP A CA 1
ATOM 2182 C C . TRP A 1 360 ? 6.150 39.574 22.839 1.00 24.39 1579 TRP A C 1
ATOM 2183 O O . TRP A 1 360 ? 7.133 40.079 22.320 1.00 23.46 1579 TRP A O 1
ATOM 2194 N N . GLN A 1 361 ? 6.210 38.911 23.995 1.00 24.60 1580 GLN A N 1
ATOM 2195 C CA . GLN A 1 361 ? 7.491 38.602 24.649 1.00 23.90 1580 GLN A CA 1
ATOM 2196 C C . GLN A 1 361 ? 7.863 37.150 24.305 1.00 24.76 1580 GLN A C 1
ATOM 2197 O O . GLN A 1 361 ? 7.124 36.231 24.639 1.00 26.04 1580 GLN A O 1
ATOM 2203 N N . PRO A 1 362 ? 8.963 36.924 23.571 1.00 25.40 1581 PRO A N 1
ATOM 2204 C CA . PRO A 1 362 ? 9.270 35.535 23.134 1.00 26.60 1581 PRO A CA 1
ATOM 2205 C C . PRO A 1 362 ? 9.418 34.468 24.250 1.00 27.56 1581 PRO A C 1
ATOM 2206 O O . PRO A 1 362 ? 8.771 33.416 24.182 1.00 28.01 1581 PRO A O 1
ATOM 2210 N N . GLN A 1 363 ? 10.222 34.733 25.270 1.00 27.92 1582 GLN A N 1
ATOM 2211 C CA . GLN A 1 363 ? 10.369 33.750 26.350 1.00 28.88 1582 GLN A CA 1
ATOM 2212 C C . GLN A 1 363 ? 9.063 33.560 27.153 1.00 29.64 1582 GLN A C 1
ATOM 2213 O O . GLN A 1 363 ? 8.354 34.519 27.458 1.00 28.56 1582 GLN A O 1
ATOM 2219 N N . HIS A 1 364 ? 8.774 32.292 27.447 1.00 30.22 1583 HIS A N 1
ATOM 2220 C CA . HIS A 1 364 ? 7.714 31.800 28.329 1.00 32.05 1583 HIS A CA 1
ATOM 2221 C C . HIS A 1 364 ? 7.600 32.643 29.602 1.00 30.69 1583 HIS A C 1
ATOM 2222 O O . HIS A 1 364 ? 8.609 32.964 30.215 1.00 30.32 1583 HIS A O 1
ATOM 2229 N N . GLY A 1 365 ? 6.373 33.007 29.981 1.00 30.30 1584 GLY A N 1
ATOM 2230 C CA . GLY A 1 365 ? 6.121 33.943 31.068 1.00 30.60 1584 GLY A CA 1
ATOM 2231 C C . GLY A 1 365 ? 6.634 33.501 32.427 1.00 30.94 1584 GLY A C 1
ATOM 2232 O O . GLY A 1 365 ? 7.036 34.325 33.235 1.00 31.38 1584 GLY A O 1
ATOM 2233 N N . LYS A 1 366 ? 6.641 32.193 32.661 1.00 31.86 1585 LYS A N 1
ATOM 2234 C CA . LYS A 1 366 ? 7.082 31.597 33.949 1.00 32.90 1585 LYS A CA 1
ATOM 2235 C C . LYS A 1 366 ? 8.454 32.078 34.422 1.00 32.20 1585 LYS A C 1
ATOM 2236 O O . LYS A 1 366 ? 8.655 32.263 35.623 1.00 31.93 1585 LYS A O 1
ATOM 2242 N N . HIS A 1 367 ? 9.394 32.270 33.490 1.00 31.58 1586 HIS A N 1
ATOM 2243 C CA . HIS A 1 367 ? 10.753 32.679 33.838 1.00 31.87 1586 HIS A CA 1
ATOM 2244 C C . HIS A 1 367 ? 11.098 34.079 33.292 1.00 31.00 1586 HIS A C 1
ATOM 2245 O O . HIS A 1 367 ? 12.273 34.414 33.114 1.00 31.04 1586 HIS A O 1
ATOM 2252 N N . SER A 1 368 ? 10.085 34.906 33.055 1.00 29.23 1587 SER A N 1
ATOM 2253 C CA . SER A 1 368 ? 10.327 36.180 32.354 1.00 27.42 1587 SER A CA 1
ATOM 2254 C C . SER A 1 368 ? 9.806 37.391 33.099 1.00 26.34 1587 SER A C 1
ATOM 2255 O O . SER A 1 368 ? 8.698 37.352 33.626 1.00 26.70 1587 SER A O 1
ATOM 2258 N N . ALA A 1 369 ? 10.608 38.457 33.110 1.00 25.58 1588 ALA A N 1
ATOM 2259 C CA . ALA A 1 369 ? 10.234 39.764 33.649 1.00 25.60 1588 ALA A CA 1
ATOM 2260 C C . ALA A 1 369 ? 8.895 40.208 33.111 1.00 25.22 1588 ALA A C 1
ATOM 2261 O O . ALA A 1 369 ? 8.640 40.095 31.907 1.00 25.09 1588 ALA A O 1
ATOM 2263 N N . GLN A 1 370 ? 8.057 40.729 34.010 1.00 24.35 1589 GLN A N 1
ATOM 2264 C CA . GLN A 1 370 ? 6.763 41.266 33.639 1.00 24.28 1589 GLN A CA 1
ATOM 2265 C C . GLN A 1 370 ? 6.949 42.592 32.899 1.00 24.39 1589 GLN A C 1
ATOM 2266 O O . GLN A 1 370 ? 7.988 43.262 33.027 1.00 23.53 1589 GLN A O 1
ATOM 2272 N N . TRP A 1 371 ? 5.936 42.981 32.135 1.00 23.78 1590 TRP A N 1
ATOM 2273 C CA . TRP A 1 371 ? 6.054 44.188 31.327 1.00 23.73 1590 TRP A CA 1
ATOM 2274 C C . TRP A 1 371 ? 4.683 44.817 31.215 1.00 23.91 1590 TRP A C 1
ATOM 2275 O O . TRP A 1 371 ? 3.703 44.202 31.574 1.00 22.85 1590 TRP A O 1
ATOM 2286 N N . ALA A 1 372 ? 4.621 46.054 30.739 1.00 24.54 1591 ALA A N 1
ATOM 2287 C CA . ALA A 1 372 ? 3.342 46.750 30.624 1.00 24.96 1591 ALA A CA 1
ATOM 2288 C C . ALA A 1 372 ? 3.367 47.728 29.452 1.00 25.08 1591 ALA A C 1
ATOM 2289 O O . ALA A 1 372 ? 4.429 48.202 29.066 1.00 25.44 1591 ALA A O 1
ATOM 2291 N N . LEU A 1 373 ? 2.186 48.027 28.914 1.00 25.66 1592 LEU A N 1
ATOM 2292 C CA . LEU A 1 373 ? 1.999 49.068 27.903 1.00 26.04 1592 LEU A CA 1
ATOM 2293 C C . LEU A 1 373 ? 1.109 50.160 28.493 1.00 27.08 1592 LEU A C 1
ATOM 2294 O O . LEU A 1 373 ? 0.314 49.895 29.420 1.00 27.16 1592 LEU A O 1
ATOM 2299 N N . ASP A 1 374 ? 1.222 51.381 27.966 1.00 26.90 1593 ASP A N 1
ATOM 2300 C CA . ASP A 1 374 ? 0.251 52.436 28.316 1.00 27.54 1593 ASP A CA 1
ATOM 2301 C C . ASP A 1 374 ? -0.025 53.250 27.073 1.00 27.97 1593 ASP A C 1
ATOM 2302 O O . ASP A 1 374 ? 0.830 53.313 26.159 1.00 27.02 1593 ASP A O 1
ATOM 2307 N N . ASP A 1 375 ? -1.215 53.847 27.006 1.00 27.76 1594 ASP A N 1
ATOM 2308 C CA . ASP A 1 375 ? -1.577 54.760 25.900 1.00 28.71 1594 ASP A CA 1
ATOM 2309 C C . ASP A 1 375 ? -1.177 54.258 24.519 1.00 28.64 1594 ASP A C 1
ATOM 2310 O O . ASP A 1 375 ? -0.418 54.916 23.800 1.00 29.61 1594 ASP A O 1
ATOM 2315 N N . VAL A 1 376 ? -1.689 53.095 24.154 1.00 29.57 1595 VAL A N 1
ATOM 2316 C CA . VAL A 1 376 ? -1.508 52.565 22.800 1.00 30.13 1595 VAL A CA 1
ATOM 2317 C C . VAL A 1 376 ? -2.361 53.401 21.846 1.00 31.24 1595 VAL A C 1
ATOM 2318 O O . VAL A 1 376 ? -3.587 53.511 22.018 1.00 30.59 1595 VAL A O 1
ATOM 2322 N N . LEU A 1 377 ? -1.692 53.996 20.865 1.00 31.66 1596 LEU A N 1
ATOM 2323 C CA . LEU A 1 377 ? -2.314 54.913 19.936 1.00 33.35 1596 LEU A CA 1
ATOM 2324 C C . LEU A 1 377 ? -1.956 54.502 18.514 1.00 34.29 1596 LEU A C 1
ATOM 2325 O O . LEU A 1 377 ? -0.767 54.392 18.165 1.00 34.00 1596 LEU A O 1
ATOM 2330 N N . ILE A 1 378 ? -2.982 54.227 17.717 1.00 34.93 1597 ILE A N 1
ATOM 2331 C CA . ILE A 1 378 ? -2.799 53.944 16.298 1.00 36.11 1597 ILE A CA 1
ATOM 2332 C C . ILE A 1 378 ? -3.581 55.009 15.523 1.00 38.17 1597 ILE A C 1
ATOM 2333 O O . ILE A 1 378 ? -4.817 54.989 15.505 1.00 37.37 1597 ILE A O 1
ATOM 2338 N N . SER A 1 379 ? -2.846 55.926 14.897 1.00 40.46 1598 SER A N 1
ATOM 2339 C CA . SER A 1 379 ? -3.385 57.238 14.524 1.00 43.76 1598 SER A CA 1
ATOM 2340 C C . SER A 1 379 ? -3.008 57.677 13.111 1.00 45.41 1598 SER A C 1
ATOM 2341 O O . SER A 1 379 ? -1.951 57.299 12.589 1.00 45.05 1598 SER A O 1
ATOM 2344 N N . ARG A 1 380 ? -3.903 58.452 12.494 1.00 48.02 1599 ARG A N 1
ATOM 2345 C CA . ARG A 1 380 ? -3.675 59.046 11.165 1.00 50.98 1599 ARG A CA 1
ATOM 2346 C C . ARG A 1 380 ? -2.798 60.299 11.283 1.00 52.13 1599 ARG A C 1
ATOM 2347 O O . ARG A 1 380 ? -2.418 60.892 10.267 1.00 52.93 1599 ARG A O 1
ATOM 2355 N N . LEU A 1 381 ? -2.508 60.691 12.530 1.00 53.93 1600 LEU A N 1
ATOM 2356 C CA . LEU A 1 381 ? -1.610 61.809 12.881 1.00 54.95 1600 LEU A CA 1
ATOM 2357 C C . LEU A 1 381 ? -2.185 63.161 12.430 1.00 55.67 1600 LEU A C 1
ATOM 2358 O O . LEU A 1 381 ? -1.475 64.022 11.887 1.00 56.60 1600 LEU A O 1
#

Radius of gyration: 19.17 Å; Cα contacts (8 Å, |Δi|>4): 809; chains: 1; bounding box: 40×55×49 Å

Secondary structure (DSSP, 8-state):
----TT-EEEEEEBSSS-SS--SS-PEEEEEESSTTS--EES---B-TT--SSSS-TTS---B--SEE-TTS-SS-EEEEEE--GGG-SS--EEEEE---PPPB----EEESPPGGGGGGSEEEETTEEEEPTTEEEETTEEEESSPPP--EEE--SSSPPTTEEEEESEEEE-TT--SSSS-EEEE--SS--EEEEPPB--TT--EEEEEEEE--SSS-TTSPPP-SGGGSEEEEEESSTTSS-EEEEEEPTTS-SS-EEEEEEPPGGG-SSSBEEEEE-SS-GGGS--EEEEEEEEE--

Nearest PDB structures (foldseek):
  2ddu-assembly1_A  TM=1.003E+00  e=5.302E-65  Mus musculus
  7lyu-assembly1_A  TM=8.859E-01  e=1.112E-27  Mus musculus
  2e26-assembly1_A  TM=8.800E-01  e=1.789E-25  Mus musculus
  5b4x-assembly2_C  TM=8.797E-01  e=1.124E-24  Mus musculus
  3a7q-assembly1_A  TM=8.676E-01  e=3.385E-23  Mus musculus

Sequence (301 aa):
LTLKPGYVLQFKLNIGCTSQFSSTAPVLLQYSHDAGMSWFLVKEGCFPASAGKGCEGNSRELSEPTVYYTGDFEEWTRITIAIPRSLASSKTRFRWIQEVPPFGLDGVYISEPCPSYCSGHGDCISGVCFCDLGYTAAQGTCVSNTPNHSEMFDRFEGKLSPLWYKITGGQVGTGCGTLNDGRSLYFNGLGKREARTVPLDTRNIRLVQFYIQIGSKTSGITCIKPRARNEGLVVQYSNDNGILWHLLRELDFMSFLEPQIISIDLPREAKTPATAFRWWQPQHGKHSAQWALDDVLISRL

Foldseek 3Di:
DAFDQQKKWKKKKAQDLALDWDPQWWKFKWKDQPPPDDTDWQAPFQFPPDDDPQHHDPVHAGGATRIGTPNQHNDIDMDMEGHHPVPSDHDMDIDTDTVHGHMDMGDTAIEHQWVCNLLQAADQHHHAGDGDPQWDDDPRHTDGPDFFAAKDKDQLQDDGPPQWPDFGQWHWAALLHAAPDDTWTKHQGQFWGKTKGWWHQQQLWFKWKKKKAFAAPPSPDSFHQFDDFLLWKFKWKDRRGPRGTHGQDTGGRHPHNGIDMDIGGDDNVQRHSTMMMMITRHDGSNRHGMMTIGTTITGSD

GO terms:
  GO:0051897 positive regulation of phosphatidylinositol 3-kinase/protein kinase B signal transduction (P, IDA)
  GO:0035418 protein localization to synapse (P, IMP)
  GO:0010976 positive regulation of neuron projection development (P, IMP)
  GO:2000310 regulation of NMDA receptor activity (P, IMP)
  GO:2000463 positive regulation of excitatory postsynaptic potential (P, IMP)
  GO:2000969 positive regulation of AMPA receptor activity (P, IMP)
  GO:0051968 positive regulation of synaptic transmission, glutamatergic (P, IMP)
  GO:0060291 long-term synaptic potentiation (P, IMP)
  GO:0097114 NMDA glutamate receptor clustering (P, IMP)
  GO:0097119 postsynaptic density protein 95 clustering (P, IMP)
  GO:0097120 receptor localization to synapse (P, IMP)
  GO:0090129 positive regulation of synapse maturation (P, IMP)
  GO:0061003 positive regulation of dendritic spine morphogenesis (P, IMP)
  GO:0061098 positive regulation of protein tyrosine kinase activity (P, IMP)
  GO:0007612 learning (P, IMP)
  GO:0007616 long-term memory (P, IMP)
  GO:0008306 associative learning (P, IMP)
  GO:0008236 serine-type peptidase activity (F, IDA)
  GO:0005576 extracellular region (C, IDA)
  GO:0038026 reelin-mediated signaling pathway (P, IDA)

InterPro domains:
  IPR000742 EGF-like domain [PS00022] (690-701)
  IPR000742 EGF-like domain [PS00022] (1049-1060)
  IPR000742 EGF-like domain [PS00022] (2149-2160)
  IPR000742 EGF-like domain [PS00022] (2497-2508)
  IPR000742 EGF-like domain [PS00022] (2872-2883)
  IPR000742 EGF-like domain [PS00022] (3248-3259)
  IPR000742 EGF-like domain [PS01186] (690-701)
  IPR000742 EGF-like domain [PS01186] (1049-1060)
  IPR000742 EGF-like domain [PS01186] (2149-2160)
  IPR000742 EGF-like domain [PS01186] (2872-2883)
  IPR000742 EGF-like domain [PS50026] (2129-2161)
  IPR000742 EGF-like domain [PS50026] (3228-3260)
  IPR000742 EGF-like domain [SM00181] (674-702)
  IPR000742 EGF-like domain [SM00181] (1033-1061)
  IPR000742 EGF-like domain [SM00181] (1412-1442)
  IPR000742 EGF-like domain [SM00181] (1768-1796)
  IPR000742 EGF-like domain [SM00181] (2132-2161)
  IPR000742 EGF-like domain [SM00181] (2481-2509)
  IPR000742 EGF-like domain [SM00181] (2856-2884)
  IPR000742 EGF-like domain [SM00181] (3231-3260)